Protein AF-A0A7R9ZXM4-F1 (afdb_monomer_lite)

Sequence (252 aa):
MAPGPWGPRRQARTHRVLKRLAARPSAEDGEGDPRTSEHLLPLRVGEEVTLRGALELRVVRGRAEVWGAVLRPSRAFLRVVAPPWVAVPRLRAQRQAPDEAAGPEEALSEEDADIREFLLLHSWPTVICLRSPREVPGTALREQLEVPLEQPRLKVHRAWPILVDKFSTMAGALRPEEPPVLLVMGNKGVGKSSCCRYLVNALLNGASEVCYLETDIGQPELGPPGLVSLHRVRRPVLQAAHAEQHSHECTV

Foldseek 3Di:
DPDDADDDVLLVLLVVQCVPKAWDPQPPPPPDDSQKIKIKRFDAAFRKWWAEAKKKKAWCAAWKDKLQAIGDHDPDIDIFGHYQVDQIIMIGGHDDDPVNPPDDPVSLVPDDPRVNVVVVVDDGRIMMMMIDPDRDPPVVVVPRGSDDSPGHHDDDDPCLVVVLVVQVVVQVVDDPVCGDDDDQDDDPPPCSLSSLLSSLNNNLNPDQWDKDWFDQLPQTQADHHNDTKIWTDRDRPRHGSPDDPPPIDIDD

Organism: NCBI:txid73915

Structure (mmCIF, N/CA/C/O backbone):
data_AF-A0A7R9ZXM4-F1
#
_entry.id   AF-A0A7R9ZXM4-F1
#
loop_
_atom_site.group_PDB
_atom_site.id
_atom_site.type_symbol
_atom_site.label_atom_id
_atom_site.label_alt_id
_atom_site.label_comp_id
_atom_site.label_asym_id
_atom_site.label_entity_id
_atom_site.label_seq_id
_atom_site.pdbx_PDB_ins_code
_atom_site.Cartn_x
_atom_site.Cartn_y
_atom_site.Cartn_z
_atom_site.occupancy
_atom_site.B_iso_or_equiv
_atom_site.auth_seq_id
_atom_site.auth_comp_id
_atom_site.auth_asym_id
_atom_site.auth_atom_id
_atom_site.pdbx_PDB_model_num
ATOM 1 N N . MET A 1 1 ? -8.711 20.823 -8.516 1.00 37.16 1 MET A N 1
ATOM 2 C CA . MET A 1 1 ? -7.664 21.526 -7.736 1.00 37.16 1 MET A CA 1
ATOM 3 C C . MET A 1 1 ? -6.855 20.478 -6.976 1.00 37.16 1 MET A C 1
ATOM 5 O O . MET A 1 1 ? -7.464 19.630 -6.333 1.00 37.16 1 MET A O 1
ATOM 9 N N . ALA A 1 2 ? -5.525 20.432 -7.121 1.00 48.31 2 ALA A N 1
ATOM 10 C CA . ALA A 1 2 ? -4.725 19.431 -6.408 1.00 48.31 2 ALA A CA 1
ATOM 11 C C . ALA A 1 2 ? -4.810 19.691 -4.894 1.00 48.31 2 ALA A C 1
ATOM 13 O O . ALA A 1 2 ? -4.769 20.855 -4.491 1.00 48.31 2 ALA A O 1
ATOM 14 N N . PRO A 1 3 ? -4.925 18.656 -4.047 1.00 57.12 3 PRO A N 1
ATOM 15 C CA . PRO A 1 3 ? -4.909 18.862 -2.609 1.00 57.12 3 PRO A CA 1
ATOM 16 C C . PRO A 1 3 ? -3.614 19.581 -2.199 1.00 57.12 3 PRO A C 1
ATOM 18 O O . PRO A 1 3 ? -2.514 19.185 -2.613 1.00 57.12 3 PRO A O 1
ATOM 21 N N . GLY A 1 4 ? -3.772 20.653 -1.413 1.00 63.78 4 GLY A N 1
ATOM 22 C CA . GLY A 1 4 ? -2.667 21.378 -0.784 1.00 63.78 4 GLY A CA 1
ATOM 23 C C . GLY A 1 4 ? -1.820 20.468 0.118 1.00 63.78 4 GLY A C 1
ATOM 24 O O . GLY A 1 4 ? -2.219 19.324 0.373 1.00 63.78 4 GLY A O 1
ATOM 25 N N . PRO A 1 5 ? -0.647 20.942 0.572 1.00 71.94 5 PRO A N 1
ATOM 26 C CA . PRO A 1 5 ? 0.249 20.159 1.420 1.00 71.94 5 PRO A CA 1
ATOM 27 C C . PRO A 1 5 ? -0.455 19.659 2.688 1.00 71.94 5 PRO A C 1
ATOM 29 O O . PRO A 1 5 ? -1.491 20.192 3.105 1.00 71.94 5 PRO A O 1
ATOM 32 N N . TRP A 1 6 ? 0.096 18.602 3.289 1.00 80.69 6 TRP A N 1
ATOM 33 C CA . TRP A 1 6 ? -0.348 18.190 4.615 1.00 80.69 6 TRP A CA 1
ATOM 34 C C . TRP A 1 6 ? -0.139 19.337 5.601 1.00 80.69 6 TRP A C 1
ATOM 36 O O . TRP A 1 6 ? 0.852 20.054 5.524 1.00 80.69 6 TRP A O 1
ATOM 46 N N . GLY A 1 7 ? -1.099 19.536 6.496 1.00 86.25 7 GLY A N 1
ATOM 47 C CA . GLY A 1 7 ? -1.080 20.659 7.419 1.00 86.25 7 GLY A CA 1
ATOM 48 C C . GLY A 1 7 ? -2.129 20.512 8.516 1.00 86.25 7 GLY A C 1
ATOM 49 O O . GLY A 1 7 ? -2.875 19.522 8.522 1.00 86.25 7 GLY A O 1
ATOM 50 N N . PRO A 1 8 ? -2.251 21.514 9.403 1.00 88.88 8 PRO A N 1
ATOM 51 C CA . PRO A 1 8 ? -3.055 21.417 10.623 1.00 88.88 8 PRO A CA 1
ATOM 52 C C . PRO A 1 8 ? -4.509 21.005 10.374 1.00 88.88 8 PRO A C 1
ATOM 54 O O . PRO A 1 8 ? -5.068 20.188 11.098 1.00 88.88 8 PRO A O 1
ATOM 57 N N . ARG A 1 9 ? -5.124 21.488 9.284 1.00 89.06 9 ARG A N 1
ATOM 58 C CA . ARG A 1 9 ? -6.507 21.125 8.921 1.00 89.06 9 ARG A CA 1
ATOM 59 C C . ARG A 1 9 ? -6.672 19.633 8.603 1.00 89.06 9 ARG A C 1
ATOM 61 O O . ARG A 1 9 ? -7.674 19.036 8.992 1.00 89.06 9 ARG A O 1
ATOM 68 N N . ARG A 1 10 ? -5.715 19.026 7.890 1.00 86.75 10 ARG A N 1
ATOM 69 C CA . ARG A 1 10 ? -5.744 17.587 7.556 1.00 86.75 10 ARG A CA 1
ATOM 70 C C . ARG A 1 10 ? -5.420 16.725 8.770 1.00 86.75 10 ARG A C 1
ATOM 72 O O . ARG A 1 10 ? -6.076 15.705 8.972 1.00 86.75 10 ARG A O 1
ATOM 79 N N . GLN A 1 11 ? -4.487 17.171 9.607 1.00 88.38 11 GLN A N 1
ATOM 80 C CA . GLN A 1 11 ? -4.192 16.508 10.874 1.00 88.38 11 GLN A CA 1
ATOM 81 C C . GLN A 1 11 ? -5.410 16.527 11.805 1.00 88.38 11 GLN A C 1
ATOM 83 O O . GLN A 1 11 ? -5.835 15.476 12.263 1.00 88.38 11 GLN A O 1
ATOM 88 N N . ALA A 1 12 ? -6.083 17.671 11.958 1.00 90.06 12 ALA A N 1
ATOM 89 C CA . ALA A 1 12 ? -7.322 17.765 12.732 1.00 90.06 12 ALA A CA 1
ATOM 90 C C . ALA A 1 12 ? -8.442 16.862 12.182 1.00 90.06 12 ALA A C 1
ATOM 92 O O . ALA A 1 12 ? -9.269 16.357 12.942 1.00 90.06 12 ALA A O 1
ATOM 93 N N . ARG A 1 13 ? -8.493 16.640 10.860 1.00 90.38 13 ARG A N 1
ATOM 94 C CA . ARG A 1 13 ? -9.422 15.674 10.253 1.00 90.38 13 ARG A CA 1
ATOM 95 C C . A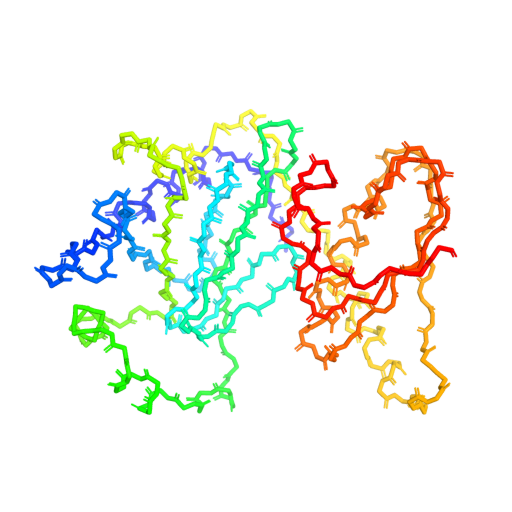RG A 1 13 ? -9.047 14.232 10.608 1.00 90.38 13 ARG A C 1
ATOM 97 O O . ARG A 1 13 ? -9.940 13.469 10.959 1.00 90.38 13 ARG A O 1
ATOM 104 N N . THR A 1 14 ? -7.758 13.897 10.572 1.00 89.88 14 THR A N 1
ATOM 105 C CA . THR A 1 14 ? -7.229 12.590 11.008 1.00 89.88 14 THR A CA 1
ATOM 106 C C . THR A 1 14 ? -7.576 12.339 12.471 1.00 89.88 14 THR A C 1
ATOM 108 O O . THR A 1 14 ? -8.177 11.321 12.786 1.00 89.88 14 THR A O 1
ATOM 111 N N . HIS A 1 15 ? -7.344 13.318 13.345 1.00 91.19 15 HIS A N 1
ATOM 112 C CA . HIS A 1 15 ? -7.700 13.239 14.759 1.00 91.19 15 HIS A CA 1
ATOM 113 C C . HIS A 1 15 ? -9.191 12.912 14.971 1.00 91.19 15 HIS A C 1
ATOM 115 O O . HIS A 1 15 ? -9.547 12.030 15.748 1.00 91.19 15 HIS A O 1
ATOM 121 N N . ARG A 1 16 ? -10.098 13.565 14.225 1.00 92.94 16 ARG A N 1
ATOM 122 C CA . ARG A 1 16 ? -11.544 13.258 14.276 1.00 92.94 16 ARG A CA 1
ATOM 123 C C . ARG A 1 16 ? -11.883 11.854 13.782 1.00 92.94 16 ARG A C 1
ATOM 125 O O . ARG A 1 16 ? -12.832 11.266 14.288 1.00 92.94 16 ARG A O 1
ATOM 132 N N . VAL A 1 17 ? -11.160 11.352 12.784 1.00 94.38 17 VAL A N 1
ATOM 133 C CA . VAL A 1 17 ? -11.307 9.976 12.295 1.00 94.38 17 VAL A CA 1
ATOM 134 C C . VAL A 1 17 ? -10.878 8.989 13.382 1.00 94.38 17 VAL A C 1
ATOM 136 O O . VAL A 1 17 ? -11.628 8.070 13.692 1.00 94.38 17 VAL A O 1
ATOM 139 N N . LEU A 1 18 ? -9.744 9.233 14.043 1.00 92.56 18 LEU A N 1
ATOM 140 C CA . LEU A 1 18 ? -9.205 8.352 15.084 1.00 92.56 18 LEU A CA 1
ATOM 141 C C . LEU A 1 18 ? -10.042 8.316 16.368 1.00 92.56 18 LEU A C 1
ATOM 143 O O . LEU A 1 18 ? -9.991 7.327 17.095 1.00 92.56 18 LEU A O 1
ATOM 147 N N . LYS A 1 19 ? -10.888 9.324 16.623 1.00 92.88 19 LYS A N 1
ATOM 148 C CA . LYS A 1 19 ? -11.907 9.250 17.689 1.00 92.88 19 LYS A CA 1
ATOM 149 C C . LYS A 1 19 ? -12.913 8.112 17.489 1.00 92.88 19 LYS A C 1
ATOM 151 O O . LYS A 1 19 ? -13.548 7.719 18.457 1.00 92.88 19 LYS A O 1
ATOM 156 N N . ARG A 1 20 ? -13.063 7.604 16.260 1.00 94.25 20 ARG A N 1
ATOM 157 C CA . ARG A 1 20 ? -13.967 6.493 15.917 1.00 94.25 20 ARG A CA 1
ATOM 158 C C . ARG A 1 20 ? -13.289 5.122 15.968 1.00 94.25 20 ARG A C 1
ATOM 160 O O . ARG A 1 20 ? -13.938 4.137 15.645 1.00 94.25 20 ARG A O 1
ATOM 167 N N . LEU A 1 21 ? -11.996 5.066 16.296 1.00 92.69 21 LEU A N 1
ATOM 168 C CA . LEU A 1 21 ? -11.264 3.811 16.430 1.00 92.69 21 LEU A CA 1
ATOM 169 C C . LEU A 1 21 ? -11.868 3.008 17.589 1.00 92.69 21 LEU A C 1
ATOM 171 O O . LEU A 1 21 ? -11.808 3.461 18.734 1.00 92.69 21 LEU A O 1
ATOM 175 N N . ALA A 1 22 ? -12.442 1.851 17.278 1.00 91.12 22 ALA A N 1
ATOM 176 C CA . ALA A 1 22 ? -13.061 0.951 18.242 1.00 91.12 22 ALA A CA 1
ATOM 177 C C . ALA A 1 22 ? -12.139 -0.246 18.483 1.00 91.12 22 ALA A C 1
ATOM 179 O O . ALA A 1 22 ? -11.693 -0.873 17.525 1.00 91.12 22 ALA A O 1
ATOM 180 N N . ALA A 1 23 ? -11.832 -0.549 19.743 1.00 88.69 23 ALA A N 1
ATOM 181 C CA . ALA A 1 23 ? -11.124 -1.777 20.086 1.00 88.69 23 ALA A CA 1
ATOM 182 C C . ALA A 1 23 ? -12.063 -2.972 19.888 1.00 88.69 23 ALA A C 1
ATOM 184 O O . ALA A 1 23 ? -13.244 -2.889 20.235 1.00 88.69 23 ALA A O 1
ATOM 185 N N . ARG A 1 24 ? -11.543 -4.062 19.326 1.00 87.81 24 ARG A N 1
ATOM 186 C CA . ARG A 1 24 ? -12.241 -5.345 19.316 1.00 87.81 24 ARG A CA 1
ATOM 187 C C . ARG A 1 24 ? -12.055 -6.013 20.681 1.00 87.81 24 ARG A C 1
ATOM 189 O O . ARG A 1 24 ? -10.963 -5.896 21.245 1.00 87.81 24 ARG A O 1
ATOM 196 N N . PRO A 1 25 ? -13.079 -6.682 21.232 1.00 76.69 25 PRO A N 1
ATOM 197 C CA . PRO A 1 25 ? -12.873 -7.544 22.387 1.00 76.69 25 PRO A CA 1
ATOM 198 C C . PRO A 1 25 ? -11.837 -8.613 22.014 1.00 76.69 25 PRO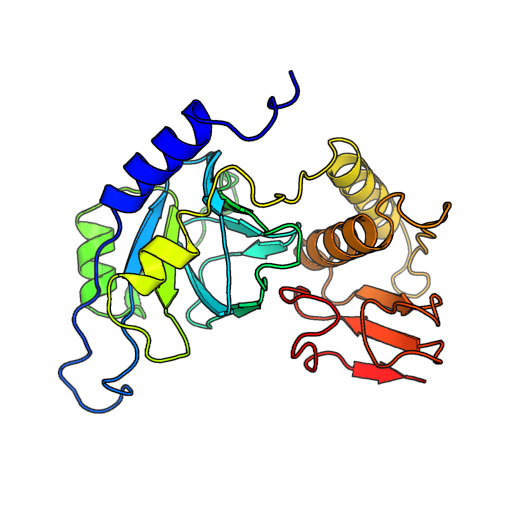 A C 1
ATOM 200 O O . PRO A 1 25 ? -11.930 -9.226 20.950 1.00 76.69 25 PRO A O 1
ATOM 203 N N . SER A 1 26 ? -10.812 -8.789 22.850 1.00 63.22 26 SER A N 1
ATOM 204 C CA . SER A 1 26 ? -9.875 -9.906 22.701 1.00 63.22 26 SER A CA 1
ATOM 205 C C . SER A 1 26 ? -10.686 -11.199 22.712 1.00 63.22 26 SER A C 1
ATOM 207 O O . SER A 1 26 ? -11.561 -11.328 23.565 1.00 63.22 26 SER A O 1
ATOM 209 N N . ALA A 1 27 ? -10.436 -12.120 21.776 1.00 54.25 27 ALA A N 1
ATOM 210 C CA . ALA A 1 27 ? -11.142 -13.399 21.740 1.00 54.25 27 ALA A CA 1
ATOM 211 C C . ALA A 1 27 ? -11.089 -14.054 23.134 1.00 54.25 27 ALA A C 1
ATOM 213 O O . ALA A 1 27 ? -10.002 -14.316 23.651 1.00 54.25 27 ALA A O 1
ATOM 214 N N . GLU A 1 28 ? -12.254 -14.241 23.763 1.00 47.53 28 GLU A N 1
ATOM 215 C CA . GLU A 1 28 ? -12.376 -14.875 25.085 1.00 47.53 28 GLU A CA 1
ATOM 216 C C . GLU A 1 28 ? -12.036 -16.376 25.027 1.00 47.53 28 GLU A C 1
ATOM 218 O O . GLU A 1 28 ? -11.703 -16.980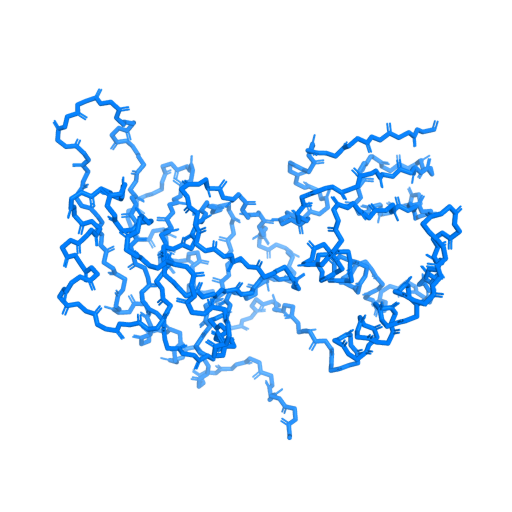 26.045 1.00 47.53 28 GLU A O 1
ATOM 223 N N . ASP A 1 29 ? -12.012 -16.950 23.823 1.00 43.66 29 ASP A N 1
ATOM 224 C CA . ASP A 1 29 ? -11.618 -18.325 23.555 1.00 43.66 29 ASP A CA 1
ATOM 225 C C . ASP A 1 29 ? -10.150 -18.349 23.107 1.00 43.66 29 ASP A C 1
ATOM 227 O O . ASP A 1 29 ? -9.794 -17.747 22.094 1.00 43.66 29 ASP A O 1
ATOM 231 N N . GLY A 1 30 ? -9.288 -19.000 23.896 1.00 45.84 30 GLY A N 1
ATOM 232 C CA . GLY A 1 30 ? -7.816 -18.960 23.843 1.00 45.84 30 GLY A CA 1
ATOM 233 C C . GLY A 1 30 ? -7.123 -19.506 22.584 1.00 45.84 30 GLY A C 1
ATOM 234 O O . GLY A 1 30 ? -6.152 -20.251 22.698 1.00 45.84 30 GLY A O 1
ATOM 235 N N . GLU A 1 31 ? -7.584 -19.119 21.398 1.00 44.47 31 GLU A N 1
ATOM 236 C CA . GLU A 1 31 ? -7.023 -19.468 20.089 1.00 44.47 31 GLU A CA 1
ATOM 237 C C . GLU A 1 31 ? -6.302 -18.279 19.412 1.00 44.47 31 GLU A C 1
ATOM 239 O O . GLU A 1 31 ? -5.574 -18.457 18.435 1.00 44.47 31 GLU A O 1
ATOM 244 N N . GLY A 1 32 ? -6.436 -17.063 19.960 1.00 49.41 32 GLY A N 1
ATOM 245 C CA . GLY A 1 32 ? -5.674 -15.873 19.560 1.00 49.41 32 GLY A CA 1
ATOM 246 C C . GLY A 1 32 ? -4.532 -15.551 20.527 1.00 49.41 32 GLY A C 1
ATOM 247 O O . GLY A 1 32 ? -4.657 -15.775 21.728 1.00 49.41 32 GLY A O 1
ATOM 248 N N . ASP A 1 33 ? -3.419 -14.992 20.032 1.00 51.38 33 ASP A N 1
ATOM 249 C CA . ASP A 1 33 ? -2.365 -14.473 20.914 1.00 51.38 33 ASP A CA 1
ATOM 250 C C . ASP A 1 33 ? -2.941 -13.294 21.725 1.00 51.38 33 ASP A C 1
ATOM 252 O O . ASP A 1 33 ? -3.238 -12.249 21.127 1.00 51.38 33 ASP A O 1
ATOM 256 N N . PRO A 1 34 ? -3.082 -13.408 23.064 1.00 48.88 34 PRO A N 1
ATOM 257 C CA . PRO A 1 34 ? -3.674 -12.373 23.924 1.00 48.88 34 PRO A CA 1
ATOM 258 C C . PRO A 1 34 ? -2.936 -11.021 23.866 1.00 48.88 34 PRO A C 1
ATOM 260 O O . PRO A 1 34 ? -3.385 -10.034 24.446 1.00 48.88 34 PRO A O 1
ATOM 263 N N . ARG A 1 35 ? -1.803 -10.970 23.157 1.00 53.88 35 ARG A N 1
ATOM 264 C CA . ARG A 1 35 ? -0.903 -9.826 22.988 1.00 53.88 35 ARG A CA 1
ATOM 265 C C . ARG A 1 35 ? -1.197 -8.958 21.760 1.00 53.88 35 ARG A C 1
ATOM 267 O O . ARG A 1 35 ? -0.596 -7.893 21.615 1.00 53.88 35 ARG A O 1
ATOM 274 N N . THR A 1 36 ? -2.118 -9.360 20.880 1.00 64.62 36 THR A N 1
ATOM 275 C CA . THR A 1 36 ? -2.450 -8.602 19.658 1.00 64.62 36 THR A CA 1
ATOM 276 C C . THR A 1 36 ? -3.811 -7.915 19.765 1.00 64.62 36 THR A C 1
ATOM 278 O O . THR A 1 36 ? -4.857 -8.525 19.586 1.00 64.62 36 THR A O 1
ATOM 281 N N . SER A 1 37 ? -3.807 -6.611 20.066 1.00 78.19 37 SER A N 1
ATOM 282 C CA . SER A 1 37 ? -5.042 -5.817 20.120 1.00 78.19 37 SER A CA 1
ATOM 283 C C . SER A 1 37 ? -5.487 -5.393 18.719 1.00 78.19 37 SER A C 1
ATOM 285 O O . SER A 1 37 ? -4.810 -4.633 18.016 1.00 78.19 37 SER A O 1
ATOM 287 N N . GLU A 1 38 ? -6.654 -5.879 18.310 1.00 88.62 38 GLU A N 1
ATOM 288 C CA . GLU A 1 38 ? -7.265 -5.525 17.035 1.00 88.62 38 GLU A CA 1
ATOM 289 C C . GLU A 1 38 ? -8.249 -4.361 17.192 1.00 88.62 38 GLU A C 1
ATOM 291 O O . GLU A 1 38 ? -8.911 -4.201 18.216 1.00 88.62 38 GLU A O 1
ATOM 296 N N . HIS A 1 39 ? -8.336 -3.516 16.169 1.00 92.19 39 HIS A N 1
ATOM 297 C CA . HIS A 1 39 ? -9.162 -2.317 16.190 1.00 92.19 39 HIS A CA 1
ATOM 298 C C . HIS A 1 39 ? -9.892 -2.121 14.866 1.00 92.19 39 HIS A C 1
ATOM 300 O O . HIS A 1 39 ? -9.297 -2.228 13.794 1.00 92.19 39 HIS A O 1
ATOM 306 N N . LEU A 1 40 ? -11.164 -1.739 14.936 1.00 94.81 40 LEU A N 1
ATOM 307 C CA . LEU A 1 40 ? -11.963 -1.335 13.787 1.00 94.81 40 LEU A CA 1
ATOM 308 C C . LEU A 1 40 ? -11.878 0.180 13.597 1.00 94.81 40 LEU A C 1
ATOM 310 O O . LEU A 1 40 ? -12.187 0.973 14.490 1.00 94.81 40 LEU A O 1
ATOM 314 N N . LEU A 1 41 ? -11.476 0.590 12.398 1.00 96.25 41 LEU A N 1
ATOM 315 C CA . LEU A 1 41 ? -11.417 1.979 11.970 1.00 96.25 41 LEU A CA 1
ATOM 316 C C . LEU A 1 41 ? -12.455 2.233 10.865 1.00 96.25 41 LEU A C 1
ATOM 318 O O . LEU A 1 41 ? -12.207 1.917 9.695 1.00 96.25 41 LEU A O 1
ATOM 322 N N . PRO A 1 42 ? -13.615 2.821 11.203 1.00 96.69 42 PRO A N 1
ATOM 323 C CA . PRO A 1 42 ? -14.607 3.216 10.216 1.00 96.69 42 PRO A CA 1
ATOM 324 C C . PRO A 1 42 ? -14.217 4.520 9.506 1.00 96.69 42 PRO A C 1
ATOM 326 O O . PRO A 1 42 ? -13.893 5.534 10.135 1.00 96.69 42 PRO A O 1
ATOM 329 N N . LEU A 1 43 ? -14.319 4.520 8.179 1.00 96.44 43 LEU A N 1
ATOM 330 C CA . LEU A 1 43 ? -13.964 5.640 7.310 1.00 96.44 43 LEU A CA 1
ATOM 331 C C . LEU A 1 43 ? -15.112 5.987 6.359 1.00 96.44 43 LEU A C 1
ATOM 333 O O . LEU A 1 43 ? -15.770 5.116 5.790 1.00 96.44 43 LEU A O 1
ATOM 337 N N . ARG A 1 44 ? -15.321 7.285 6.127 1.00 95.56 44 ARG A N 1
ATOM 338 C CA . ARG A 1 44 ? -16.129 7.777 5.001 1.00 95.56 44 ARG A CA 1
ATOM 339 C C . ARG A 1 44 ? -15.300 7.786 3.726 1.00 95.56 44 ARG A C 1
ATOM 341 O O . ARG A 1 44 ? -14.084 7.950 3.770 1.00 95.56 44 ARG A O 1
ATOM 348 N N . VAL A 1 45 ? -15.966 7.726 2.575 1.00 93.69 45 VAL A N 1
ATOM 349 C CA . VAL A 1 45 ? -15.302 7.854 1.270 1.00 93.69 45 VAL A CA 1
ATOM 350 C C . VAL A 1 45 ? -14.451 9.129 1.226 1.00 93.69 45 VAL A C 1
ATOM 352 O O . VAL A 1 45 ? -14.919 10.237 1.500 1.00 93.69 45 VAL A O 1
ATOM 355 N N . GLY A 1 46 ? -13.174 8.965 0.890 1.00 92.06 46 GLY A N 1
ATOM 356 C CA . GLY A 1 46 ? -12.195 10.041 0.820 1.00 92.06 46 GLY A CA 1
ATOM 357 C C . GLY A 1 46 ? -11.612 10.495 2.161 1.00 92.06 46 GLY A C 1
ATOM 358 O O . GLY A 1 46 ? -10.752 11.378 2.134 1.00 92.06 46 GLY A O 1
ATOM 359 N N . GLU A 1 47 ? -12.038 9.939 3.302 1.00 94.38 47 GLU A N 1
ATOM 360 C CA . GLU A 1 47 ? -11.274 10.032 4.552 1.00 94.38 47 GLU A CA 1
ATOM 361 C C . GLU A 1 47 ? -10.003 9.178 4.450 1.00 94.38 47 GLU A C 1
ATOM 363 O O . GLU A 1 47 ? -9.949 8.171 3.741 1.00 94.38 47 GLU A O 1
ATOM 368 N N . GLU A 1 48 ? -8.952 9.638 5.121 1.00 93.06 48 GLU A N 1
ATOM 369 C CA . GLU A 1 48 ? -7.626 9.037 5.069 1.00 93.06 48 GLU A CA 1
ATOM 370 C C . GLU A 1 48 ? -6.962 9.103 6.442 1.00 93.06 48 GLU A C 1
ATOM 372 O O . GLU A 1 48 ? -7.204 10.039 7.210 1.00 93.06 48 GLU A O 1
ATOM 377 N N . VAL A 1 49 ? -6.109 8.121 6.716 1.00 92.94 49 VAL A N 1
ATOM 378 C CA . VAL A 1 49 ? -5.172 8.107 7.843 1.00 92.94 49 VAL A CA 1
ATOM 379 C C . VAL A 1 49 ? -3.761 7.866 7.320 1.00 92.94 49 VAL A C 1
ATOM 381 O O . VAL A 1 49 ? -3.572 7.354 6.217 1.00 92.94 49 VAL A O 1
ATOM 384 N N . THR A 1 50 ? -2.759 8.283 8.083 1.00 92.12 50 THR A N 1
ATOM 385 C CA . THR A 1 50 ? -1.355 8.001 7.759 1.00 92.12 50 THR A CA 1
ATOM 386 C C . THR A 1 50 ? -0.974 6.668 8.400 1.00 92.12 50 THR A C 1
ATOM 388 O O . THR A 1 50 ? -1.518 6.348 9.448 1.00 92.12 50 THR A O 1
ATOM 391 N N . LEU A 1 51 ? -0.069 5.894 7.800 1.00 92.00 51 LEU A N 1
ATOM 392 C CA . LEU A 1 51 ? 0.456 4.668 8.413 1.00 92.00 51 LEU A CA 1
ATOM 393 C C . LEU A 1 51 ? 1.950 4.840 8.703 1.00 92.00 51 LEU A C 1
ATOM 395 O O . LEU A 1 51 ? 2.728 5.081 7.780 1.00 92.00 51 LEU A O 1
ATOM 399 N N . ARG A 1 52 ? 2.354 4.718 9.968 1.00 91.62 52 ARG A N 1
ATOM 400 C CA . ARG A 1 52 ? 3.754 4.746 10.415 1.00 91.62 52 ARG A CA 1
ATOM 401 C C . ARG A 1 52 ? 4.069 3.492 11.224 1.00 91.62 52 ARG A C 1
ATOM 403 O O . ARG A 1 52 ? 3.241 3.013 11.983 1.00 91.62 52 ARG A O 1
ATOM 410 N N . GLY A 1 53 ? 5.301 3.010 11.115 1.00 89.19 53 GLY A N 1
ATOM 411 C CA . GLY A 1 53 ? 5.764 1.804 11.795 1.00 89.19 53 GLY A CA 1
ATOM 412 C C . GLY A 1 53 ? 5.365 0.534 11.051 1.00 89.19 53 GLY A C 1
ATOM 413 O O . GLY A 1 53 ? 5.173 0.558 9.836 1.00 89.19 53 GLY A O 1
ATOM 414 N N . ALA A 1 54 ? 5.295 -0.575 11.783 1.00 89.12 54 ALA A N 1
ATOM 415 C CA . ALA A 1 54 ? 4.802 -1.848 11.275 1.00 89.12 54 ALA A CA 1
ATOM 416 C C . ALA A 1 54 ? 3.358 -2.031 11.744 1.00 89.12 54 ALA A C 1
ATOM 418 O O . ALA A 1 54 ? 3.099 -2.008 12.944 1.00 89.12 54 ALA A O 1
ATOM 419 N N . LEU A 1 55 ? 2.444 -2.203 10.797 1.00 90.19 55 LEU A N 1
ATOM 420 C CA . LEU A 1 55 ? 1.017 -2.386 11.026 1.00 90.19 55 LEU A CA 1
ATOM 421 C C . LEU A 1 55 ? 0.526 -3.552 10.190 1.00 90.19 55 LEU A C 1
ATOM 423 O O . LEU A 1 55 ? 0.989 -3.757 9.073 1.00 90.19 55 LEU A O 1
ATOM 427 N N . GLU A 1 56 ? -0.449 -4.279 10.699 1.00 92.12 56 GLU A N 1
ATOM 428 C CA . GLU A 1 56 ? -1.203 -5.240 9.913 1.00 92.12 56 GLU A CA 1
ATOM 429 C C . GLU A 1 56 ? -2.620 -4.724 9.742 1.00 92.12 56 GLU A C 1
ATOM 431 O O . GLU A 1 56 ? -3.226 -4.192 10.674 1.00 92.12 56 GLU A O 1
ATOM 436 N N . LEU A 1 57 ? -3.139 -4.840 8.525 1.00 94.62 57 LEU A N 1
ATOM 437 C CA . LEU A 1 57 ? -4.469 -4.363 8.201 1.00 94.62 57 LEU A CA 1
ATOM 438 C C . LEU A 1 57 ? -5.203 -5.309 7.265 1.00 94.62 57 LEU A C 1
ATOM 440 O O . LEU A 1 57 ? -4.598 -5.969 6.423 1.00 94.62 57 LEU A O 1
ATOM 444 N N . ARG A 1 58 ? -6.526 -5.314 7.373 1.00 94.69 58 ARG A N 1
ATOM 445 C CA . ARG A 1 58 ? -7.429 -5.913 6.390 1.00 94.69 58 ARG A CA 1
ATOM 446 C C . ARG A 1 58 ? -8.653 -5.028 6.217 1.00 94.69 58 ARG A C 1
ATOM 448 O O . ARG A 1 58 ? -9.062 -4.321 7.140 1.00 94.69 58 ARG A O 1
ATOM 455 N N . VAL A 1 59 ? -9.237 -5.044 5.028 1.00 94.94 59 VAL A N 1
ATOM 456 C CA . VAL A 1 59 ? -10.520 -4.379 4.798 1.00 94.94 59 VAL A CA 1
ATOM 457 C C . VAL A 1 59 ? -11.613 -5.355 5.205 1.00 94.94 59 VAL A C 1
ATOM 459 O O . VAL A 1 59 ? -11.594 -6.508 4.794 1.00 94.94 59 VAL A O 1
ATOM 462 N N . VAL A 1 60 ? -12.544 -4.889 6.029 1.00 93.56 60 VAL A N 1
ATOM 463 C CA . VAL A 1 60 ? -13.713 -5.661 6.468 1.00 93.56 60 VAL A CA 1
ATOM 464 C C . VAL A 1 60 ? -14.912 -5.324 5.582 1.00 93.56 60 VAL A C 1
ATOM 466 O O . VAL A 1 60 ? -15.648 -6.193 5.136 1.00 93.56 60 VAL A O 1
ATOM 469 N N . ARG A 1 61 ? -15.092 -4.034 5.277 1.00 92.19 61 ARG A N 1
ATOM 470 C CA . ARG A 1 61 ? -16.161 -3.531 4.409 1.00 92.19 61 ARG A CA 1
ATOM 471 C C . ARG A 1 61 ? -15.622 -2.447 3.487 1.00 92.19 61 ARG A C 1
ATOM 473 O O . ARG A 1 61 ? -14.788 -1.641 3.904 1.00 92.19 61 ARG A O 1
ATOM 480 N N . GLY A 1 62 ? -16.152 -2.385 2.269 1.00 92.56 62 GLY A N 1
ATOM 481 C CA . GLY A 1 62 ? -15.840 -1.336 1.305 1.00 92.56 62 GLY A CA 1
ATOM 482 C C . GLY A 1 62 ? -14.455 -1.508 0.700 1.00 92.56 62 GLY A C 1
ATOM 483 O O . GLY A 1 62 ? -14.033 -2.622 0.401 1.00 92.56 62 GLY A O 1
ATOM 484 N N . ARG A 1 63 ? -13.756 -0.393 0.467 1.00 93.25 63 ARG A N 1
ATOM 485 C CA . ARG A 1 63 ? -12.440 -0.383 -0.188 1.00 93.25 63 ARG A CA 1
ATOM 486 C C . ARG A 1 63 ? -11.513 0.664 0.397 1.00 93.25 63 ARG A C 1
ATOM 488 O O . ARG A 1 63 ? -11.954 1.754 0.783 1.00 93.25 63 ARG A O 1
ATOM 495 N N . ALA A 1 64 ? -10.222 0.358 0.390 1.00 95.69 64 ALA A N 1
ATOM 496 C CA . ALA A 1 64 ? -9.172 1.280 0.802 1.00 95.69 64 ALA A CA 1
ATOM 497 C C . ALA A 1 64 ? -7.983 1.236 -0.163 1.00 95.69 64 ALA A C 1
ATOM 499 O O . ALA A 1 64 ? -7.709 0.204 -0.758 1.00 95.69 64 ALA A O 1
ATOM 500 N N . GLU A 1 65 ? -7.272 2.350 -0.314 1.00 95.56 65 GLU A N 1
ATOM 501 C CA . GLU A 1 65 ? -6.053 2.445 -1.119 1.00 95.56 65 GLU A CA 1
ATOM 502 C C . GLU A 1 65 ? -4.851 2.813 -0.268 1.00 95.56 65 GLU A C 1
ATOM 504 O O . GLU A 1 65 ? -4.919 3.745 0.538 1.00 95.56 65 GLU A O 1
ATOM 509 N N . VAL A 1 66 ? -3.749 2.103 -0.499 1.00 95.06 66 VAL A N 1
ATOM 510 C CA . VAL A 1 66 ? -2.433 2.389 0.067 1.00 95.06 66 VAL A CA 1
ATOM 511 C C . VAL A 1 66 ? -1.369 2.173 -1.007 1.00 95.06 66 VAL A C 1
ATOM 513 O O . VAL A 1 66 ? -1.306 1.119 -1.630 1.00 95.06 66 VAL A O 1
ATOM 516 N N . TRP A 1 67 ? -0.533 3.184 -1.254 1.00 92.81 67 TRP A N 1
ATOM 517 C CA . TRP A 1 67 ? 0.530 3.131 -2.270 1.00 92.81 67 TRP A CA 1
ATOM 518 C C . TRP A 1 67 ? 0.075 2.646 -3.661 1.00 92.81 67 TRP A C 1
ATOM 520 O O . TRP A 1 67 ? 0.843 1.995 -4.355 1.00 92.81 67 TRP A O 1
ATOM 530 N N . GLY A 1 68 ? -1.147 2.967 -4.086 1.00 94.44 68 GLY A N 1
ATOM 531 C CA . GLY A 1 68 ? -1.715 2.529 -5.367 1.00 94.44 68 GLY A CA 1
ATOM 532 C C . GLY A 1 68 ? -2.431 1.178 -5.326 1.00 94.44 68 GLY A C 1
ATOM 533 O O . GLY A 1 68 ? -3.248 0.918 -6.204 1.00 94.44 68 GLY A O 1
ATOM 534 N N . ALA A 1 69 ? -2.211 0.358 -4.298 1.00 95.56 69 ALA A N 1
ATOM 535 C CA . ALA A 1 69 ? -2.906 -0.913 -4.128 1.00 95.56 69 ALA A CA 1
ATOM 536 C C . ALA A 1 69 ? -4.322 -0.678 -3.598 1.00 95.56 69 ALA A C 1
ATOM 538 O O . ALA A 1 69 ? -4.496 0.003 -2.584 1.00 95.56 69 ALA A O 1
ATOM 539 N N . VAL A 1 70 ? -5.322 -1.257 -4.257 1.00 95.56 70 VAL A N 1
ATOM 540 C CA . VAL A 1 70 ? -6.725 -1.248 -3.838 1.00 95.56 70 VAL A CA 1
ATOM 541 C C . VAL A 1 70 ? -7.005 -2.517 -3.048 1.00 95.56 70 VAL A C 1
ATOM 543 O O . VAL A 1 70 ? -7.015 -3.629 -3.570 1.00 95.56 70 VAL A O 1
ATOM 546 N N . LEU A 1 71 ? -7.264 -2.326 -1.764 1.00 94.69 71 LEU A N 1
ATOM 547 C CA . LEU A 1 71 ? -7.590 -3.376 -0.820 1.00 94.69 71 LEU A CA 1
ATOM 548 C C . LEU A 1 71 ? -9.104 -3.591 -0.798 1.00 94.69 71 LEU A C 1
ATOM 550 O O . LEU A 1 71 ? -9.879 -2.639 -0.635 1.00 94.69 71 LEU A O 1
ATOM 554 N N . ARG A 1 72 ? -9.504 -4.851 -0.964 1.00 92.69 72 ARG A N 1
ATOM 555 C CA . ARG A 1 72 ? -10.892 -5.330 -0.942 1.00 92.69 72 ARG A CA 1
ATOM 556 C C . ARG A 1 72 ? -11.158 -6.126 0.339 1.00 92.69 72 ARG A C 1
ATOM 558 O O . ARG A 1 72 ? -10.184 -6.505 0.997 1.00 92.69 72 ARG A O 1
ATOM 565 N N . PRO A 1 73 ? -12.435 -6.365 0.698 1.00 92.12 73 PRO A N 1
ATOM 566 C CA . PRO A 1 73 ? -12.777 -7.159 1.867 1.00 92.12 73 PRO A CA 1
ATOM 567 C C . PRO A 1 73 ? -12.052 -8.506 1.866 1.00 92.12 73 PRO A C 1
ATOM 569 O O . PRO A 1 73 ? -12.007 -9.184 0.840 1.00 92.12 73 PRO A O 1
ATOM 572 N N . SER A 1 74 ? -11.421 -8.846 2.987 1.00 90.69 74 SER A N 1
ATOM 573 C CA . SER A 1 74 ? -10.662 -10.085 3.154 1.00 90.69 74 SER A CA 1
ATOM 574 C C . SER A 1 74 ? -10.467 -10.403 4.635 1.00 90.69 74 SER A C 1
ATOM 576 O O . SER A 1 74 ? -10.367 -9.499 5.471 1.00 90.69 74 SER A O 1
ATOM 578 N N . ARG A 1 75 ? -10.343 -11.696 4.952 1.00 88.75 75 ARG A N 1
ATOM 579 C CA . ARG A 1 75 ? -9.916 -12.174 6.276 1.00 88.75 75 ARG A CA 1
ATOM 580 C C . ARG A 1 75 ? -8.398 -12.148 6.450 1.00 88.75 75 ARG A C 1
ATOM 582 O O . ARG A 1 75 ? -7.912 -12.085 7.575 1.00 88.75 75 ARG A O 1
ATOM 589 N N . ALA A 1 76 ? -7.641 -12.157 5.353 1.00 90.06 76 ALA A N 1
ATOM 590 C CA . ALA A 1 76 ? -6.185 -12.149 5.399 1.00 90.06 76 ALA A CA 1
ATOM 591 C C . ALA A 1 76 ? -5.645 -10.751 5.732 1.00 90.06 76 ALA A C 1
ATOM 593 O O . ALA A 1 76 ? -5.985 -9.763 5.076 1.00 90.06 76 ALA A O 1
ATOM 594 N N . PHE A 1 77 ? -4.755 -10.683 6.722 1.00 91.38 77 PHE A N 1
ATOM 595 C CA . PHE A 1 77 ? -4.033 -9.461 7.053 1.00 91.38 77 PHE A CA 1
ATOM 596 C C . PHE A 1 77 ? -2.888 -9.205 6.072 1.00 91.38 77 PHE A C 1
ATOM 598 O O . PHE A 1 77 ? -2.127 -10.098 5.702 1.00 91.38 77 PHE A O 1
ATOM 605 N N . LEU A 1 78 ? -2.749 -7.942 5.687 1.00 92.00 78 LEU A N 1
ATOM 606 C CA . LEU A 1 78 ? -1.622 -7.419 4.936 1.00 92.00 78 LEU A CA 1
ATOM 607 C C . LEU A 1 78 ? -0.745 -6.597 5.868 1.00 92.00 78 LEU A C 1
ATOM 609 O O . LEU A 1 78 ? -1.220 -5.686 6.549 1.00 92.00 78 LEU A O 1
ATOM 613 N N . ARG A 1 79 ? 0.552 -6.892 5.861 1.00 91.88 79 ARG A N 1
ATOM 614 C CA . ARG A 1 79 ? 1.534 -6.151 6.645 1.00 91.88 79 ARG A CA 1
ATOM 615 C C . ARG A 1 79 ? 2.034 -4.938 5.870 1.00 91.88 79 ARG A C 1
ATOM 617 O O . ARG A 1 79 ? 2.528 -5.063 4.750 1.00 91.88 79 ARG A O 1
ATOM 624 N N . VAL A 1 80 ? 1.924 -3.773 6.497 1.00 92.19 80 VAL A N 1
ATOM 625 C CA . VAL A 1 80 ? 2.451 -2.497 6.024 1.00 92.19 80 VAL A CA 1
ATOM 626 C C . VAL A 1 80 ? 3.617 -2.072 6.906 1.00 92.19 80 VAL A C 1
ATOM 628 O O . VAL A 1 80 ? 3.469 -1.980 8.123 1.00 92.19 80 VAL A O 1
ATOM 631 N N . VAL A 1 81 ? 4.771 -1.775 6.305 1.00 91.50 81 VAL A N 1
ATOM 632 C CA . VAL A 1 81 ? 5.957 -1.307 7.044 1.00 91.50 81 VAL A CA 1
ATOM 633 C C . VAL A 1 81 ? 6.431 0.035 6.495 1.00 91.50 81 VAL A C 1
ATOM 635 O O . VAL A 1 81 ? 6.975 0.123 5.395 1.00 91.50 81 VAL A O 1
ATOM 638 N N . ALA A 1 82 ? 6.243 1.091 7.285 1.00 91.69 82 ALA A N 1
ATOM 639 C CA . ALA A 1 82 ? 6.608 2.467 6.961 1.00 91.69 82 ALA A CA 1
ATOM 640 C C . ALA A 1 82 ? 7.421 3.107 8.105 1.00 91.69 82 ALA A C 1
ATOM 642 O O . ALA A 1 82 ? 6.862 3.805 8.957 1.00 91.69 82 ALA A O 1
ATOM 643 N N . PRO A 1 83 ? 8.743 2.868 8.162 1.00 89.31 83 PRO A N 1
ATOM 644 C CA . PRO A 1 83 ? 9.601 3.405 9.216 1.00 89.31 83 PRO A CA 1
ATOM 645 C C . PRO A 1 83 ? 9.626 4.947 9.262 1.00 89.31 83 PRO A C 1
ATOM 647 O O . PRO A 1 83 ? 9.316 5.605 8.271 1.00 89.31 83 PRO A O 1
ATOM 650 N N . PRO A 1 84 ? 10.041 5.572 10.378 1.00 86.44 84 PRO A N 1
ATOM 651 C CA . PRO A 1 84 ? 9.988 7.030 10.536 1.00 86.44 84 PRO A CA 1
ATOM 652 C C . PRO A 1 84 ? 10.924 7.815 9.604 1.00 86.44 84 PRO A C 1
ATOM 654 O O . PRO A 1 84 ? 10.786 9.025 9.498 1.00 86.44 84 PRO A O 1
ATOM 657 N N . TRP A 1 85 ? 11.867 7.179 8.911 1.00 87.12 85 TRP A N 1
ATOM 658 C CA . TRP A 1 85 ? 12.740 7.861 7.944 1.00 87.12 85 TRP A CA 1
ATOM 659 C C . TRP A 1 85 ? 12.179 7.888 6.516 1.00 87.12 85 TRP A C 1
ATOM 661 O O . TRP A 1 85 ? 12.780 8.511 5.644 1.00 87.12 85 TRP A O 1
ATOM 671 N N . VAL A 1 86 ? 11.045 7.227 6.248 1.00 89.06 86 VAL A N 1
ATOM 672 C CA . VAL A 1 86 ? 10.436 7.224 4.909 1.00 89.06 86 VAL A CA 1
ATOM 673 C C . VAL A 1 86 ? 9.294 8.230 4.799 1.00 89.06 86 VAL A C 1
ATOM 675 O O . VAL A 1 86 ? 8.694 8.657 5.789 1.00 89.06 86 VAL A O 1
ATOM 678 N N . ALA A 1 87 ? 8.953 8.584 3.559 1.00 90.06 87 ALA A N 1
ATOM 679 C CA . ALA A 1 87 ? 7.710 9.284 3.276 1.00 90.06 87 ALA A CA 1
ATOM 680 C C . ALA A 1 87 ? 6.531 8.336 3.550 1.00 90.06 87 ALA A C 1
ATOM 682 O O . ALA A 1 87 ? 6.257 7.428 2.761 1.00 90.06 87 ALA A O 1
ATOM 683 N N . VAL A 1 88 ? 5.854 8.529 4.682 1.00 91.56 88 VAL A N 1
ATOM 684 C CA . VAL A 1 88 ? 4.828 7.594 5.160 1.00 91.56 88 VAL A CA 1
ATOM 685 C C . VAL A 1 88 ? 3.631 7.540 4.196 1.00 91.56 88 VAL A C 1
ATOM 687 O O . VAL A 1 88 ? 3.228 8.581 3.650 1.00 91.56 88 VAL A O 1
ATOM 690 N N . PRO A 1 89 ? 3.064 6.345 3.942 1.00 93.06 89 PRO A N 1
ATOM 691 C CA . PRO A 1 89 ? 1.867 6.200 3.133 1.00 93.06 89 PRO A CA 1
ATOM 692 C C . PRO A 1 89 ? 0.638 6.765 3.834 1.00 93.06 89 PRO A C 1
ATOM 694 O O . PRO A 1 89 ? 0.557 6.863 5.060 1.00 93.06 89 PRO A O 1
ATOM 697 N N . ARG A 1 90 ? -0.373 7.045 3.016 1.00 92.12 90 ARG A N 1
ATOM 698 C CA . ARG A 1 90 ? -1.749 7.210 3.474 1.00 92.12 90 ARG A CA 1
ATOM 699 C C . ARG A 1 90 ? -2.544 5.954 3.138 1.00 92.12 90 ARG A C 1
ATOM 701 O O . ARG A 1 90 ? -2.355 5.384 2.065 1.00 92.12 90 ARG A O 1
ATOM 708 N N . LEU A 1 91 ? -3.455 5.599 4.028 1.00 95.06 91 LEU A N 1
ATOM 709 C CA . LEU A 1 91 ? -4.537 4.662 3.790 1.00 95.06 91 LEU A CA 1
ATOM 710 C C . LEU A 1 91 ? -5.809 5.474 3.589 1.00 95.06 91 LEU A C 1
ATOM 712 O O . LEU A 1 91 ? -6.225 6.207 4.489 1.00 95.06 91 LEU A O 1
ATOM 716 N N . ARG A 1 92 ? -6.404 5.396 2.402 1.00 95.25 92 ARG A N 1
ATOM 717 C CA . ARG A 1 92 ? -7.546 6.233 2.025 1.00 95.25 92 ARG A CA 1
ATOM 718 C C . ARG A 1 92 ? -8.742 5.382 1.640 1.00 95.25 92 ARG A C 1
ATOM 720 O O . ARG A 1 92 ? -8.636 4.554 0.744 1.00 95.25 92 ARG A O 1
ATOM 727 N N . ALA A 1 93 ? -9.894 5.642 2.247 1.00 96.00 93 ALA A N 1
ATOM 728 C CA . ALA A 1 93 ? -11.141 5.005 1.844 1.00 96.00 93 ALA A CA 1
ATOM 729 C C . ALA A 1 93 ? -11.540 5.461 0.434 1.00 96.00 93 ALA A C 1
ATOM 731 O O . ALA A 1 93 ? -11.629 6.666 0.156 1.00 96.00 93 ALA A O 1
ATOM 732 N N . GLN A 1 94 ? -11.778 4.501 -0.456 1.00 92.44 94 GLN A N 1
ATOM 733 C CA . GLN A 1 94 ? -12.176 4.757 -1.837 1.00 92.44 94 GLN A CA 1
ATOM 734 C C . GLN A 1 94 ? -13.675 4.545 -2.039 1.00 92.44 94 GLN A C 1
ATOM 736 O O . GLN A 1 94 ? -14.348 3.902 -1.238 1.00 92.44 94 GLN A O 1
ATOM 741 N N . ARG A 1 95 ? -14.206 5.126 -3.118 1.00 88.88 95 ARG A N 1
ATOM 742 C CA . ARG A 1 95 ? -15.582 4.871 -3.538 1.00 88.88 95 ARG A CA 1
ATOM 743 C C . ARG A 1 95 ? -15.638 3.489 -4.185 1.00 88.88 95 ARG A C 1
ATOM 745 O O . ARG A 1 95 ? -14.809 3.195 -5.038 1.00 88.88 95 ARG A O 1
ATOM 752 N N . GLN A 1 96 ? -16.607 2.677 -3.792 1.00 78.38 96 GLN A N 1
ATOM 753 C CA . GLN A 1 96 ? -16.928 1.430 -4.481 1.00 78.38 96 GLN A CA 1
ATOM 754 C C . GLN A 1 96 ? -17.727 1.749 -5.751 1.00 78.38 96 GLN A C 1
ATOM 756 O O . GLN A 1 96 ? -18.597 2.627 -5.713 1.00 78.38 96 GLN A O 1
ATOM 761 N N . ALA A 1 97 ? -17.406 1.097 -6.871 1.00 70.50 97 ALA A N 1
ATOM 762 C CA . ALA A 1 97 ? -18.238 1.199 -8.063 1.00 70.50 97 ALA A CA 1
ATOM 763 C C . ALA A 1 97 ? -19.587 0.497 -7.803 1.00 70.50 97 ALA A C 1
ATOM 765 O O . ALA A 1 97 ? -19.603 -0.498 -7.075 1.00 70.50 97 ALA A O 1
ATOM 766 N N . PRO A 1 98 ? -20.705 0.988 -8.368 1.00 61.78 98 PRO A N 1
ATOM 767 C CA . PRO A 1 98 ? -22.025 0.385 -8.166 1.00 61.78 98 PRO A CA 1
ATOM 768 C C . PRO A 1 98 ? -22.066 -1.107 -8.526 1.00 61.78 98 PRO A C 1
ATOM 770 O O . PRO A 1 98 ? -22.656 -1.893 -7.793 1.00 61.78 98 PRO A O 1
ATOM 773 N N . ASP A 1 99 ? -21.364 -1.497 -9.592 1.00 56.81 99 ASP A N 1
ATOM 774 C CA . ASP A 1 99 ? -21.370 -2.865 -10.134 1.00 56.81 99 ASP A CA 1
ATOM 775 C C . ASP A 1 99 ? -20.540 -3.856 -9.306 1.00 56.81 99 ASP A C 1
ATOM 777 O O . ASP A 1 99 ? -20.663 -5.067 -9.450 1.00 56.81 99 ASP A O 1
ATOM 781 N N . GLU A 1 100 ? -19.706 -3.356 -8.395 1.00 59.38 100 GLU A N 1
ATOM 782 C CA . GLU A 1 100 ? -18.880 -4.179 -7.512 1.00 59.38 100 GLU A CA 1
ATOM 783 C C . GLU A 1 100 ? -19.525 -4.362 -6.130 1.00 59.38 100 GLU A C 1
ATOM 785 O O . GLU A 1 100 ? -18.842 -4.721 -5.170 1.00 59.38 100 GLU A O 1
ATOM 790 N N . ALA A 1 101 ? -20.820 -4.060 -6.000 1.00 53.25 101 ALA A N 1
ATOM 791 C CA . ALA A 1 101 ? -21.604 -4.230 -4.776 1.00 53.25 101 ALA A CA 1
ATOM 792 C C . ALA A 1 101 ? -21.918 -5.702 -4.433 1.00 53.25 101 ALA A C 1
ATOM 794 O O . ALA A 1 101 ? -22.491 -5.957 -3.377 1.00 53.25 101 ALA A O 1
ATOM 795 N N . ALA A 1 102 ? -21.525 -6.661 -5.277 1.00 45.69 102 ALA A N 1
ATOM 796 C CA . ALA A 1 102 ? -21.643 -8.098 -5.023 1.00 45.69 102 ALA A CA 1
ATOM 797 C C . ALA A 1 102 ? -20.344 -8.642 -4.378 1.00 45.69 102 ALA A C 1
ATOM 799 O O . ALA A 1 102 ? -19.264 -8.392 -4.902 1.00 45.69 102 ALA A O 1
ATOM 800 N N . GLY A 1 103 ? -20.317 -9.370 -3.258 1.00 48.66 103 GLY A N 1
ATOM 801 C CA . GLY A 1 103 ? -21.381 -9.923 -2.423 1.00 48.66 103 GLY A CA 1
ATOM 802 C C . GLY A 1 103 ? -21.107 -9.651 -0.932 1.00 48.66 103 GLY A C 1
ATOM 803 O O . GLY A 1 103 ? -20.044 -10.016 -0.430 1.00 48.66 103 GLY A O 1
ATOM 804 N N . PRO A 1 104 ? -22.020 -8.974 -0.215 1.00 53.47 104 PRO A N 1
ATOM 805 C CA . PRO A 1 104 ? -21.859 -8.714 1.210 1.00 53.47 104 PRO A CA 1
ATOM 806 C C . PRO A 1 104 ? -22.403 -9.840 2.102 1.00 53.47 104 PRO A C 1
ATOM 808 O O . PRO A 1 104 ? -21.903 -9.993 3.206 1.00 53.47 104 PRO A O 1
ATOM 811 N N . GLU A 1 105 ? -23.387 -10.635 1.673 1.00 51.84 105 GLU A N 1
ATOM 812 C CA . GLU A 1 105 ? -24.079 -11.560 2.591 1.00 51.84 105 GLU A CA 1
ATOM 813 C C . GLU A 1 105 ? -23.242 -12.787 2.989 1.00 51.84 105 GLU A C 1
ATOM 815 O O . GLU A 1 105 ? -23.143 -13.089 4.177 1.00 51.84 105 GLU A O 1
ATOM 820 N N . GLU A 1 106 ? -22.564 -13.439 2.040 1.00 52.12 106 GLU A N 1
ATOM 821 C CA . GLU A 1 106 ? -21.702 -14.597 2.333 1.00 52.12 106 GLU A CA 1
ATOM 822 C C . GLU A 1 106 ? -20.466 -14.189 3.149 1.00 52.12 106 GLU A C 1
ATOM 824 O O . GLU A 1 106 ? -20.172 -14.798 4.177 1.00 52.12 106 GLU A O 1
ATOM 829 N N . ALA A 1 107 ? -19.808 -13.084 2.774 1.00 61.06 107 ALA A N 1
ATOM 830 C CA . ALA A 1 107 ? -18.636 -12.568 3.483 1.00 61.06 107 ALA A CA 1
ATOM 831 C C . ALA A 1 107 ? -18.958 -12.104 4.915 1.00 61.06 107 ALA A C 1
ATOM 833 O O . ALA A 1 107 ? -18.138 -12.272 5.811 1.00 61.06 107 ALA A O 1
ATOM 834 N N . LEU A 1 108 ? -20.152 -11.545 5.153 1.00 66.50 108 LEU A N 1
ATOM 835 C CA . LEU A 1 108 ? -20.598 -11.185 6.501 1.00 66.50 108 LEU A CA 1
ATOM 836 C C . LEU A 1 108 ? -20.829 -12.417 7.376 1.00 66.50 108 LEU A C 1
ATOM 838 O O . LEU A 1 108 ? -20.593 -12.330 8.573 1.00 66.50 108 LEU A O 1
ATOM 842 N N . SER A 1 109 ? -21.297 -13.536 6.815 1.00 67.06 109 SER A N 1
ATOM 843 C CA . SER A 1 109 ? -21.617 -14.741 7.593 1.00 67.06 109 SER A CA 1
ATOM 844 C C . SER A 1 109 ? -20.382 -15.404 8.210 1.00 67.06 109 SER A C 1
ATOM 846 O O . SER A 1 109 ? -20.471 -15.953 9.308 1.00 67.06 109 SER A O 1
ATOM 848 N N . GLU A 1 110 ? -19.234 -15.287 7.539 1.00 81.56 110 GLU A N 1
ATOM 849 C CA . GLU A 1 110 ? -17.966 -15.863 7.981 1.00 81.56 110 GLU A CA 1
ATOM 850 C C . GLU A 1 110 ? -17.239 -15.004 9.025 1.00 81.56 110 GLU A C 1
ATOM 852 O O . GLU A 1 110 ? -16.397 -15.526 9.753 1.00 81.56 110 GLU A O 1
ATOM 857 N N . GLU A 1 111 ? -17.520 -13.701 9.105 1.00 87.31 111 GLU A N 1
ATOM 858 C CA . GLU A 1 111 ? -16.833 -12.788 10.027 1.00 87.31 111 GLU A CA 1
ATOM 859 C C . GLU A 1 111 ? -17.140 -13.087 11.505 1.00 87.31 111 GLU A C 1
ATOM 861 O O . GLU A 1 111 ? -18.174 -13.652 11.873 1.00 87.31 111 GLU A O 1
ATOM 866 N N . ASP A 1 112 ? -16.232 -12.653 12.376 1.00 88.62 112 ASP A N 1
ATOM 867 C CA . ASP A 1 112 ? -16.343 -12.852 13.821 1.00 88.62 112 ASP A CA 1
ATOM 868 C C . ASP A 1 112 ? -17.605 -12.152 14.375 1.00 88.62 112 ASP A C 1
ATOM 870 O O . ASP A 1 112 ? -18.095 -11.164 13.815 1.00 88.62 112 ASP A O 1
ATOM 874 N N . ALA A 1 113 ? -18.192 -12.684 15.454 1.00 89.50 113 ALA A N 1
ATOM 875 C CA . ALA A 1 113 ? -19.474 -12.200 15.986 1.00 89.50 113 ALA A CA 1
ATOM 876 C C . ALA A 1 113 ? -19.456 -10.702 16.341 1.00 89.50 113 ALA A C 1
ATOM 878 O O . ALA A 1 113 ? -20.393 -9.983 15.994 1.00 89.50 113 ALA A O 1
ATOM 879 N N . ASP A 1 114 ? -18.361 -10.231 16.938 1.00 89.75 114 ASP A N 1
ATOM 880 C CA . ASP A 1 114 ? -18.143 -8.828 17.298 1.00 89.75 114 ASP A CA 1
ATOM 881 C C . ASP A 1 114 ? -18.096 -7.910 16.063 1.00 89.75 114 ASP A C 1
ATOM 883 O O . ASP A 1 114 ? -18.676 -6.821 16.050 1.00 89.75 114 ASP A O 1
ATOM 887 N N . ILE A 1 115 ? -17.453 -8.363 14.982 1.00 91.31 115 ILE A N 1
ATOM 888 C CA . ILE A 1 115 ? -17.404 -7.629 13.716 1.00 91.31 115 ILE A CA 1
ATOM 889 C C . ILE A 1 115 ? -18.789 -7.574 13.082 1.00 91.31 115 ILE A C 1
ATOM 891 O O . ILE A 1 115 ? -19.219 -6.502 12.652 1.00 91.31 115 ILE A O 1
ATOM 895 N N . ARG A 1 116 ? -19.502 -8.702 13.025 1.00 91.25 116 ARG A N 1
ATOM 896 C CA . ARG A 1 116 ? -20.859 -8.761 12.463 1.00 91.25 116 ARG A CA 1
ATOM 897 C C . ARG A 1 116 ? -21.798 -7.812 13.194 1.00 91.25 116 ARG A C 1
ATOM 899 O O . ARG A 1 116 ? -22.475 -7.016 12.545 1.00 91.25 116 ARG A O 1
ATOM 906 N N . GLU A 1 117 ? -21.779 -7.830 14.523 1.00 91.75 117 GLU A N 1
ATOM 907 C CA . GLU A 1 117 ? -22.551 -6.905 15.352 1.00 91.75 117 GLU A CA 1
ATOM 908 C C . GLU A 1 117 ? -22.197 -5.443 15.039 1.00 91.75 117 GLU A C 1
ATOM 910 O O . GLU A 1 117 ? -23.082 -4.642 14.721 1.00 91.75 117 GLU A O 1
ATOM 915 N N . PHE A 1 118 ? -20.906 -5.094 15.018 1.00 92.62 118 PHE A N 1
ATOM 916 C CA . PHE A 1 118 ? -20.461 -3.743 14.672 1.00 92.62 118 PHE A CA 1
ATOM 917 C C . PHE A 1 118 ? -20.963 -3.305 13.288 1.00 92.62 118 PHE A C 1
ATOM 919 O O . PHE A 1 118 ? -21.413 -2.170 13.111 1.00 92.62 118 PHE A O 1
ATOM 926 N N . LEU A 1 119 ? -20.893 -4.192 12.298 1.00 91.44 119 LEU A N 1
ATOM 927 C CA . LEU A 1 119 ? -21.304 -3.933 10.921 1.00 91.44 119 LEU A CA 1
ATOM 928 C C . LEU A 1 119 ? -22.825 -3.805 10.757 1.00 91.44 119 LEU A C 1
ATOM 930 O O . LEU A 1 119 ? -23.260 -3.075 9.861 1.00 91.44 119 LEU A O 1
ATOM 934 N N . LEU A 1 120 ? -23.618 -4.485 11.587 1.00 91.00 120 LEU A N 1
ATOM 935 C CA . LEU A 1 120 ? -25.079 -4.359 11.626 1.00 91.00 120 LEU A CA 1
ATOM 936 C C . LEU A 1 120 ? -25.513 -3.060 12.311 1.00 91.00 120 LEU A C 1
ATOM 938 O O . LEU A 1 120 ? -26.420 -2.381 11.832 1.00 91.00 120 LEU A O 1
ATOM 942 N N . LEU A 1 121 ? -24.826 -2.673 13.388 1.00 93.00 121 LEU A N 1
ATOM 943 C CA . LEU A 1 121 ? -25.108 -1.441 14.128 1.00 93.00 121 LEU A CA 1
ATOM 944 C C . LEU A 1 121 ? -24.663 -0.173 13.384 1.00 93.00 121 LEU A C 1
ATOM 946 O O . LEU A 1 121 ? -25.169 0.916 13.659 1.00 93.00 121 LEU A O 1
ATOM 950 N N . HIS A 1 122 ? -23.726 -0.287 12.436 1.00 91.75 122 HIS A N 1
ATOM 951 C CA . HIS A 1 122 ? -23.140 0.868 11.763 1.00 91.75 122 HIS A CA 1
ATOM 952 C C . HIS A 1 122 ? -23.110 0.745 10.235 1.00 91.75 122 HIS A C 1
ATOM 954 O O . HIS A 1 122 ? -22.584 -0.205 9.660 1.00 91.75 122 HIS A O 1
ATOM 960 N N . SER A 1 123 ? -23.543 1.800 9.543 1.00 90.38 123 SER A N 1
ATOM 961 C CA . SER A 1 123 ? -23.602 1.884 8.074 1.00 90.38 123 SER A CA 1
ATOM 962 C C . SER A 1 123 ? -22.382 2.566 7.432 1.00 90.38 123 SER A C 1
ATOM 964 O O . SER A 1 123 ? -22.487 3.242 6.407 1.00 90.38 123 SER A O 1
ATOM 966 N N . TRP A 1 124 ? -21.191 2.419 8.024 1.00 93.25 124 TRP A N 1
ATOM 967 C CA . TRP A 1 124 ? -19.971 3.010 7.461 1.00 93.25 124 TRP A CA 1
ATOM 968 C C . TRP A 1 124 ? -19.619 2.381 6.103 1.00 93.25 124 TRP A C 1
ATOM 970 O O . TRP A 1 124 ? -19.658 1.154 5.988 1.00 93.25 124 TRP A O 1
ATOM 980 N N . PRO A 1 125 ? -19.237 3.185 5.088 1.00 92.50 125 PRO A N 1
ATOM 981 C CA . PRO A 1 125 ? -18.970 2.673 3.746 1.00 92.50 125 PRO A CA 1
ATOM 982 C C . PRO A 1 125 ? -17.667 1.872 3.668 1.00 92.50 125 PRO A C 1
ATOM 984 O O . PRO A 1 125 ? -17.604 0.900 2.926 1.00 92.50 125 PRO A O 1
ATOM 987 N N . THR A 1 126 ? -16.649 2.253 4.446 1.00 94.62 126 THR A N 1
ATOM 988 C CA . THR A 1 126 ? -15.397 1.502 4.565 1.00 94.62 126 THR A CA 1
ATOM 989 C C . THR A 1 126 ? -15.107 1.229 6.036 1.00 94.62 126 THR A C 1
ATOM 991 O O . THR A 1 126 ? -15.150 2.147 6.857 1.00 94.62 126 THR A O 1
ATOM 994 N N . VAL A 1 127 ? -14.772 -0.017 6.367 1.00 95.69 127 VAL A N 1
ATOM 995 C CA . VAL A 1 127 ? -14.314 -0.426 7.702 1.00 95.69 127 VAL A CA 1
ATOM 996 C C . VAL A 1 127 ? -13.024 -1.218 7.542 1.00 95.69 127 VAL A C 1
ATOM 998 O O . VAL A 1 127 ? -12.959 -2.147 6.736 1.00 95.69 127 VAL A O 1
ATOM 1001 N N . ILE A 1 128 ? -11.994 -0.825 8.286 1.00 96.25 128 ILE A N 1
ATOM 1002 C CA . ILE A 1 128 ? -10.663 -1.436 8.245 1.00 96.25 128 ILE A CA 1
ATOM 1003 C C . ILE A 1 128 ? -10.369 -2.027 9.617 1.00 96.25 128 ILE A C 1
ATOM 1005 O O . ILE A 1 128 ? -10.526 -1.328 10.614 1.00 96.25 128 ILE A O 1
ATOM 1009 N N . CYS A 1 129 ? -9.929 -3.280 9.664 1.00 94.94 129 CYS A N 1
ATOM 1010 C CA . CYS A 1 129 ? -9.390 -3.875 10.879 1.00 94.94 129 CYS A CA 1
ATOM 1011 C C . CYS A 1 129 ? -7.872 -3.683 10.893 1.00 94.94 129 CYS A C 1
ATOM 1013 O O . CYS A 1 129 ? -7.204 -3.963 9.896 1.00 94.94 129 CYS A O 1
ATOM 1015 N N . LEU A 1 130 ? -7.348 -3.166 11.999 1.00 93.19 130 LEU A N 1
ATOM 1016 C CA . LEU A 1 130 ? -5.946 -2.825 12.213 1.00 93.19 130 LEU A CA 1
ATOM 1017 C C . LEU A 1 130 ? -5.427 -3.558 13.443 1.00 93.19 130 LEU A C 1
ATOM 1019 O O . LEU A 1 130 ? -6.113 -3.607 14.462 1.00 93.19 130 LEU A O 1
ATOM 1023 N N . ARG A 1 131 ? -4.186 -4.034 13.389 1.00 88.50 131 ARG A N 1
ATOM 1024 C CA . ARG A 1 131 ? -3.472 -4.526 14.569 1.00 88.50 131 ARG A CA 1
ATOM 1025 C C . ARG A 1 131 ? -1.987 -4.199 14.494 1.00 88.50 131 ARG A C 1
ATOM 1027 O O . ARG A 1 131 ? -1.415 -4.081 13.408 1.00 88.50 131 ARG A O 1
ATOM 1034 N N . SER A 1 132 ? -1.367 -4.033 15.657 1.00 82.00 132 SER A N 1
ATOM 1035 C CA . SER A 1 132 ? 0.083 -3.865 15.768 1.00 82.00 132 SER A CA 1
ATOM 1036 C C . SER A 1 132 ? 0.732 -5.238 15.984 1.00 82.00 132 SER A C 1
ATOM 1038 O O . SER A 1 132 ? 0.366 -5.915 16.941 1.00 82.00 132 SER A O 1
ATOM 1040 N N . PRO A 1 133 ? 1.702 -5.656 15.149 1.00 69.19 133 PRO A N 1
ATOM 1041 C CA . PRO A 1 133 ? 2.392 -6.940 15.291 1.00 69.19 133 PRO A CA 1
ATOM 1042 C C . PRO A 1 133 ? 3.416 -6.970 16.438 1.00 69.19 133 PRO A C 1
ATOM 1044 O O . PRO A 1 133 ? 3.968 -8.023 16.739 1.00 69.19 133 PRO A O 1
ATOM 1047 N N . ARG A 1 134 ? 3.728 -5.825 17.059 1.00 64.12 134 ARG A N 1
ATOM 1048 C CA . ARG A 1 134 ? 4.577 -5.752 18.256 1.00 64.12 134 ARG A CA 1
ATOM 1049 C C . ARG A 1 134 ? 3.761 -5.200 19.416 1.00 64.12 134 ARG A C 1
ATOM 1051 O O . ARG A 1 134 ? 3.016 -4.235 19.217 1.00 64.12 134 ARG A O 1
ATOM 1058 N N . GLU A 1 135 ? 3.944 -5.784 20.600 1.00 53.78 135 GLU A N 1
ATOM 1059 C CA . GLU A 1 135 ? 3.496 -5.204 21.865 1.00 53.78 135 GLU A CA 1
ATOM 1060 C C . GLU A 1 135 ? 4.066 -3.795 21.988 1.00 53.78 135 GLU A C 1
ATOM 1062 O O . GLU A 1 135 ? 5.272 -3.579 22.111 1.00 53.78 135 GLU A O 1
ATOM 1067 N N . VAL A 1 136 ? 3.175 -2.821 21.934 1.00 51.88 136 VAL A N 1
ATOM 1068 C CA . VAL A 1 136 ? 3.446 -1.458 22.354 1.00 51.88 136 VAL A CA 1
ATOM 1069 C C . VAL A 1 136 ? 2.176 -1.041 23.113 1.00 51.88 136 VAL A C 1
ATOM 1071 O O . VAL A 1 136 ? 1.085 -1.368 22.636 1.00 51.88 136 VAL A O 1
ATOM 1074 N N . PRO A 1 137 ? 2.260 -0.411 24.302 1.00 49.94 137 PRO A N 1
ATOM 1075 C CA . PRO A 1 137 ? 1.085 -0.030 25.097 1.00 49.94 137 PRO A CA 1
ATOM 1076 C C . PRO A 1 137 ? 0.004 0.668 24.252 1.00 49.94 137 PRO A C 1
ATOM 1078 O O . PRO A 1 137 ? 0.346 1.360 23.300 1.00 49.94 137 PRO A O 1
ATOM 1081 N N . GLY A 1 138 ? -1.288 0.526 24.583 1.00 51.66 138 GLY A N 1
ATOM 1082 C CA . GLY A 1 138 ? -2.433 0.892 23.716 1.00 51.66 138 GLY A CA 1
ATOM 1083 C C . GLY A 1 138 ? -2.472 2.316 23.117 1.00 51.66 138 GLY A C 1
ATOM 1084 O O . GLY A 1 138 ? -3.200 2.556 22.153 1.00 51.66 138 GLY A O 1
ATOM 1085 N N . THR A 1 139 ? -1.662 3.259 23.607 1.00 55.56 139 THR A N 1
ATOM 1086 C CA . THR A 1 139 ? -1.413 4.567 22.965 1.00 55.56 139 THR A CA 1
ATOM 1087 C C . THR A 1 139 ? -0.700 4.451 21.608 1.00 55.56 139 THR A C 1
ATOM 1089 O O . THR A 1 139 ? -0.848 5.315 20.743 1.00 55.56 139 THR A O 1
ATOM 1092 N N . ALA A 1 140 ? -0.011 3.340 21.361 1.00 66.75 140 ALA A N 1
ATOM 1093 C CA . ALA A 1 140 ? 0.893 3.154 20.239 1.00 66.75 140 ALA A CA 1
ATOM 1094 C C . ALA A 1 140 ? 0.226 3.054 18.865 1.00 66.75 140 ALA A C 1
ATOM 1096 O O . ALA A 1 140 ? 0.771 3.581 17.897 1.00 66.75 140 ALA A O 1
ATOM 1097 N N . LEU A 1 141 ? -0.956 2.429 18.747 1.00 82.19 141 LEU A N 1
ATOM 1098 C CA . LEU A 1 141 ? -1.644 2.363 17.450 1.00 82.19 141 LEU A CA 1
ATOM 1099 C C . LEU A 1 141 ? -2.100 3.760 17.015 1.00 82.19 141 LEU A C 1
ATOM 1101 O O . LEU A 1 141 ? -1.942 4.143 15.857 1.00 82.19 141 LEU A O 1
ATOM 1105 N N . ARG A 1 142 ? -2.627 4.563 17.947 1.00 86.00 142 ARG A N 1
ATOM 1106 C CA . ARG A 1 142 ? -3.002 5.950 17.644 1.00 86.00 142 ARG A CA 1
ATOM 1107 C C . ARG A 1 142 ? -1.786 6.787 17.268 1.00 86.00 142 ARG A C 1
ATOM 1109 O O . ARG A 1 142 ? -1.871 7.515 16.288 1.00 86.00 142 ARG A O 1
ATOM 1116 N N . GLU A 1 143 ? -0.656 6.638 17.953 1.00 84.88 143 GLU A N 1
ATOM 1117 C CA . GLU A 1 143 ? 0.604 7.320 17.609 1.00 84.88 143 GLU A CA 1
ATOM 1118 C C . GLU A 1 143 ? 1.149 6.919 16.224 1.00 84.88 143 GLU A C 1
ATOM 1120 O O . GLU A 1 143 ? 1.718 7.741 15.500 1.00 84.88 143 GLU A O 1
ATOM 1125 N N . GLN A 1 144 ? 0.939 5.666 15.815 1.00 87.69 144 GLN A N 1
ATOM 1126 C CA . GLN A 1 144 ? 1.285 5.170 14.480 1.00 87.69 144 GLN A CA 1
ATOM 1127 C C . GLN A 1 144 ? 0.372 5.732 13.375 1.00 87.69 144 GLN A C 1
ATOM 1129 O O . GLN A 1 144 ? 0.795 5.828 12.220 1.00 87.69 144 GLN A O 1
ATOM 1134 N N . LEU A 1 145 ? -0.856 6.142 13.710 1.00 90.56 145 LEU A N 1
ATOM 1135 C CA . LEU A 1 145 ? -1.820 6.716 12.762 1.00 90.56 145 LEU A CA 1
ATOM 1136 C C . LEU A 1 145 ? -1.836 8.259 12.765 1.00 90.56 145 LEU A C 1
ATOM 1138 O O . LEU A 1 145 ? -2.069 8.895 11.729 1.00 90.56 145 LEU A O 1
ATOM 1142 N N . GLU A 1 146 ? -1.566 8.877 13.917 1.00 88.38 146 GLU A N 1
ATOM 1143 C CA . GLU A 1 146 ? -1.514 10.324 14.151 1.00 88.38 146 GLU A CA 1
ATOM 1144 C C . GLU A 1 146 ? -0.075 10.842 14.091 1.00 88.38 146 GLU A C 1
ATOM 1146 O O . GLU A 1 146 ? 0.544 11.262 15.064 1.00 88.38 146 GLU A O 1
ATOM 1151 N N . VAL A 1 147 ? 0.478 10.806 12.888 1.00 87.38 147 VAL A N 1
ATOM 1152 C CA . VAL A 1 147 ? 1.875 11.161 12.649 1.00 87.38 147 VAL A CA 1
ATOM 1153 C C . VAL A 1 147 ? 2.107 12.688 12.771 1.00 87.38 147 VAL A C 1
ATOM 1155 O O . VAL A 1 147 ? 1.260 13.455 12.292 1.00 87.38 147 VAL A O 1
ATOM 1158 N N . PRO A 1 148 ? 3.261 13.154 13.305 1.00 87.94 148 PRO A N 1
ATOM 1159 C CA . PRO A 1 148 ? 3.616 14.579 13.379 1.00 87.94 148 PRO A CA 1
ATOM 1160 C C . PRO A 1 148 ? 3.525 15.327 12.037 1.00 87.94 148 PRO A C 1
ATOM 1162 O O . PRO A 1 148 ? 3.562 14.717 10.956 1.00 87.94 148 PRO A O 1
ATOM 1165 N N . LEU A 1 149 ? 3.378 16.655 12.080 1.00 87.19 149 LEU A N 1
ATOM 1166 C CA . LEU A 1 149 ? 3.244 17.486 10.871 1.00 87.19 149 LEU A CA 1
ATOM 1167 C C . LEU A 1 149 ? 4.534 17.515 10.051 1.00 87.19 149 LEU A C 1
ATOM 1169 O O . LEU A 1 149 ? 4.475 17.570 8.825 1.00 87.19 149 LEU A O 1
ATOM 1173 N N . GLU A 1 150 ? 5.666 17.421 10.736 1.00 87.06 150 GLU A N 1
ATOM 1174 C CA . GLU A 1 150 ? 7.025 17.477 10.207 1.00 87.06 150 GLU A CA 1
ATOM 1175 C C . GLU A 1 150 ? 7.378 16.210 9.421 1.00 87.06 150 GLU A C 1
ATOM 1177 O O . GLU A 1 150 ? 8.250 16.236 8.555 1.00 87.06 150 GLU A O 1
ATOM 1182 N N . GLN A 1 151 ? 6.682 15.097 9.686 1.00 88.94 151 GLN A N 1
ATOM 1183 C CA . GLN A 1 151 ? 6.937 13.846 8.985 1.00 88.94 151 GLN A CA 1
ATOM 1184 C C . GLN A 1 151 ? 6.592 13.981 7.488 1.00 88.94 151 GLN A C 1
ATOM 1186 O O . GLN A 1 151 ? 5.437 14.287 7.144 1.00 88.94 151 GLN A O 1
ATOM 1191 N N . PRO A 1 152 ? 7.527 13.657 6.574 1.00 88.38 152 PRO A N 1
ATOM 1192 C CA . PRO A 1 152 ? 7.238 13.619 5.149 1.00 88.38 152 PRO A CA 1
ATOM 1193 C C . PRO A 1 152 ? 6.167 12.572 4.837 1.00 88.38 152 PRO A C 1
ATOM 1195 O O . PRO A 1 152 ? 6.204 11.446 5.326 1.00 88.38 152 PRO A O 1
ATOM 1198 N N . ARG A 1 153 ? 5.218 12.932 3.973 1.00 88.56 153 ARG A N 1
ATOM 1199 C CA . ARG A 1 153 ? 4.134 12.052 3.512 1.00 88.56 153 ARG A CA 1
ATOM 1200 C C . ARG A 1 153 ? 4.244 11.836 2.020 1.00 88.56 153 ARG A C 1
ATOM 1202 O O . ARG A 1 153 ? 4.472 12.791 1.273 1.00 88.56 153 ARG A O 1
ATOM 1209 N N . LEU A 1 154 ? 4.028 10.603 1.570 1.00 86.75 154 LEU A N 1
ATOM 1210 C CA . LEU A 1 154 ? 4.043 10.340 0.141 1.00 86.75 154 LEU A CA 1
ATOM 1211 C C . LEU A 1 154 ? 2.808 10.961 -0.523 1.00 86.75 154 LEU A C 1
ATOM 1213 O O . LEU A 1 154 ? 1.662 10.567 -0.282 1.00 86.75 154 LEU A O 1
ATOM 1217 N N . LYS A 1 155 ? 3.054 11.913 -1.424 1.00 85.25 155 LYS A N 1
ATOM 1218 C CA . LYS A 1 155 ? 2.027 12.482 -2.291 1.00 85.25 155 LYS A CA 1
ATOM 1219 C C . LYS A 1 155 ? 2.000 11.718 -3.607 1.00 85.25 155 LYS A C 1
ATOM 1221 O O . LYS A 1 155 ? 2.954 11.768 -4.374 1.00 85.25 155 LYS A O 1
ATOM 1226 N N . VAL A 1 156 ? 0.875 11.065 -3.887 1.00 87.94 156 VAL A N 1
ATOM 1227 C CA . VAL A 1 156 ? 0.640 10.473 -5.208 1.00 87.94 156 VAL A CA 1
ATOM 1228 C C . VAL A 1 156 ? 0.493 11.609 -6.212 1.00 87.94 156 VAL A C 1
ATOM 1230 O O . VAL A 1 156 ? -0.374 12.478 -6.065 1.00 87.94 156 VAL A O 1
ATOM 1233 N N . HIS A 1 157 ? 1.377 11.634 -7.206 1.00 90.44 157 HIS A N 1
ATOM 1234 C CA . HIS A 1 157 ? 1.313 12.630 -8.261 1.00 90.44 157 HIS A CA 1
ATOM 1235 C C . HIS A 1 157 ? 0.096 12.359 -9.154 1.00 90.44 157 HIS A C 1
ATOM 1237 O O . HIS A 1 157 ? -0.185 11.219 -9.509 1.00 90.44 157 HIS A O 1
ATOM 1243 N N . ARG A 1 158 ? -0.614 13.416 -9.567 1.00 89.38 158 ARG A N 1
ATOM 1244 C CA . ARG A 1 158 ? -1.845 13.308 -10.378 1.00 89.38 158 ARG A CA 1
ATOM 1245 C C . ARG A 1 158 ? -1.658 12.578 -11.711 1.00 89.38 158 ARG A C 1
ATOM 1247 O O . ARG A 1 158 ? -2.625 12.077 -12.261 1.00 89.38 158 ARG A O 1
ATOM 1254 N N . ALA A 1 159 ? -0.431 12.554 -12.228 1.00 93.12 159 ALA A N 1
ATOM 1255 C CA . ALA A 1 159 ? -0.114 11.861 -13.471 1.00 93.12 159 ALA A CA 1
ATOM 1256 C C . ALA A 1 159 ? -0.000 10.344 -13.291 1.00 93.12 159 ALA A C 1
ATOM 1258 O O . ALA A 1 159 ? -0.198 9.630 -14.262 1.00 93.12 159 ALA A O 1
ATOM 1259 N N . TRP A 1 160 ? 0.300 9.839 -12.087 1.00 94.88 160 TRP A N 1
ATOM 1260 C CA . TRP A 1 160 ? 0.513 8.403 -11.901 1.00 94.88 160 TRP A CA 1
ATOM 1261 C C . TRP A 1 160 ? -0.748 7.573 -12.177 1.00 94.88 160 TRP A C 1
ATOM 1263 O O . TRP A 1 160 ? -0.634 6.653 -12.977 1.00 94.88 160 TRP A O 1
ATOM 1273 N N . PRO A 1 161 ? -1.948 7.908 -11.651 1.00 93.75 161 PRO A N 1
ATOM 1274 C CA . PRO A 1 161 ? -3.172 7.198 -12.035 1.00 93.75 161 PRO A CA 1
ATOM 1275 C C . PRO A 1 161 ? -3.428 7.235 -13.549 1.00 93.75 161 PRO A C 1
ATOM 1277 O O . PRO A 1 161 ? -3.720 6.215 -14.151 1.00 93.75 161 PRO A O 1
ATOM 1280 N N . ILE A 1 162 ? -3.215 8.395 -14.186 1.00 95.06 162 ILE A N 1
ATOM 1281 C CA . ILE A 1 162 ? -3.407 8.561 -15.638 1.00 95.06 162 ILE A CA 1
ATOM 1282 C C . ILE A 1 162 ? -2.464 7.639 -16.427 1.00 95.06 162 ILE A C 1
ATOM 1284 O O . ILE A 1 162 ? -2.850 7.100 -17.462 1.00 95.06 162 ILE A O 1
ATOM 1288 N N . LEU A 1 163 ? -1.221 7.470 -15.964 1.00 95.69 163 LEU A N 1
ATOM 1289 C CA . LEU A 1 163 ? -0.263 6.548 -16.575 1.00 95.69 163 LEU A CA 1
ATOM 1290 C C . LEU A 1 163 ? -0.704 5.092 -16.410 1.00 95.69 163 LEU A C 1
ATOM 1292 O O . LEU A 1 163 ? -0.624 4.346 -17.380 1.00 95.69 163 LEU A O 1
ATOM 1296 N N . VAL A 1 164 ? -1.202 4.708 -15.230 1.00 95.88 164 VAL A N 1
ATOM 1297 C CA . VAL A 1 164 ? -1.733 3.358 -14.974 1.00 95.88 164 VAL A CA 1
ATOM 1298 C C . VAL A 1 164 ? -2.905 3.057 -15.900 1.00 95.88 164 VAL A C 1
ATOM 1300 O O . VAL A 1 164 ? -2.898 2.014 -16.546 1.00 95.88 164 VAL A O 1
ATO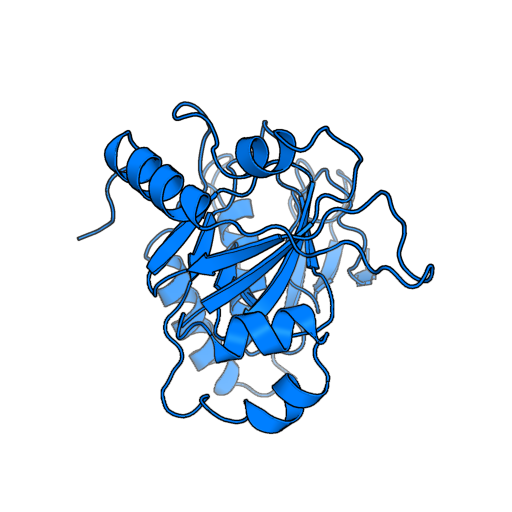M 1303 N N . ASP A 1 165 ? -3.868 3.972 -16.020 1.00 94.56 165 ASP A N 1
ATOM 1304 C CA . ASP A 1 165 ? -5.056 3.774 -16.859 1.00 94.56 165 ASP A CA 1
ATOM 1305 C C . ASP A 1 165 ? -4.670 3.601 -18.335 1.00 94.56 165 ASP A C 1
ATOM 1307 O O . ASP A 1 165 ? -5.114 2.666 -19.007 1.00 94.56 165 ASP A O 1
ATOM 1311 N N . LYS A 1 166 ? -3.780 4.468 -18.839 1.00 94.56 166 LYS A N 1
ATOM 1312 C CA . LYS A 1 166 ? -3.266 4.383 -20.215 1.00 94.56 166 LYS A CA 1
ATOM 1313 C C . LYS A 1 166 ? -2.496 3.089 -20.458 1.00 94.56 166 LYS A C 1
ATOM 1315 O O . LYS A 1 166 ? -2.712 2.439 -21.477 1.00 94.56 166 LYS A O 1
ATOM 1320 N N . PHE A 1 167 ? -1.612 2.720 -19.535 1.00 95.00 167 PHE A N 1
ATOM 1321 C CA . PHE A 1 167 ? -0.805 1.512 -19.657 1.00 95.00 167 PHE A CA 1
ATOM 1322 C C . PHE A 1 167 ? -1.667 0.249 -19.587 1.00 95.00 167 PHE A C 1
ATOM 1324 O O . PHE A 1 167 ? -1.483 -0.647 -20.400 1.00 95.00 167 PHE A O 1
ATOM 1331 N N . SER A 1 168 ? -2.659 0.209 -18.694 1.00 92.94 168 SER A N 1
ATOM 1332 C CA . SER A 1 168 ? -3.596 -0.917 -18.570 1.00 92.94 168 SER A CA 1
ATOM 1333 C C . SER A 1 168 ? -4.464 -1.070 -19.820 1.00 92.94 168 SER A C 1
ATOM 1335 O O . SER A 1 168 ? -4.667 -2.182 -20.296 1.00 92.94 168 SER A O 1
ATOM 1337 N N . THR A 1 169 ? -4.918 0.047 -20.402 1.00 92.75 169 THR A N 1
ATOM 1338 C CA . THR A 1 169 ? -5.665 0.043 -21.673 1.00 92.75 169 THR A CA 1
ATOM 1339 C C . THR A 1 169 ? -4.812 -0.510 -22.814 1.00 92.75 169 THR A C 1
ATOM 1341 O O . THR A 1 169 ? -5.274 -1.343 -23.586 1.00 92.75 169 THR A O 1
ATOM 1344 N N . MET A 1 170 ? -3.552 -0.074 -22.906 1.00 91.44 170 MET A N 1
ATOM 1345 C CA . MET A 1 170 ? -2.607 -0.580 -23.903 1.00 91.44 170 MET A CA 1
ATOM 1346 C C . MET A 1 170 ? -2.308 -2.070 -23.691 1.00 91.44 170 MET A C 1
ATOM 1348 O O . MET A 1 170 ? -2.309 -2.827 -24.654 1.00 91.44 170 MET A O 1
ATOM 1352 N N . ALA A 1 171 ? -2.103 -2.501 -22.443 1.00 89.38 171 ALA A N 1
ATOM 1353 C CA . ALA A 1 171 ? -1.858 -3.899 -22.101 1.00 89.38 171 ALA A CA 1
ATOM 1354 C C . ALA A 1 171 ? -3.032 -4.808 -22.481 1.00 89.38 171 ALA A C 1
ATOM 1356 O O . ALA A 1 171 ? -2.809 -5.879 -23.028 1.00 89.38 171 ALA A O 1
ATOM 1357 N N . GLY A 1 172 ? -4.274 -4.362 -22.261 1.00 88.19 172 GLY A N 1
ATOM 1358 C CA . GLY A 1 172 ? -5.472 -5.113 -22.647 1.00 88.19 172 GLY A CA 1
ATOM 1359 C C . GLY A 1 172 ? -5.675 -5.259 -24.161 1.00 88.19 172 GLY A C 1
ATOM 1360 O O . GLY A 1 172 ? -6.457 -6.105 -24.582 1.00 88.19 172 GLY A O 1
ATOM 1361 N N . ALA A 1 173 ? -4.986 -4.456 -24.978 1.00 89.44 173 ALA A N 1
ATOM 1362 C CA . ALA A 1 173 ? -5.016 -4.557 -26.438 1.00 89.44 173 ALA A CA 1
ATOM 1363 C C . ALA A 1 173 ? -3.924 -5.481 -27.011 1.00 89.44 173 ALA A C 1
ATOM 1365 O O . ALA A 1 173 ? -3.965 -5.807 -28.199 1.00 89.44 173 ALA A O 1
ATOM 1366 N N . LEU A 1 174 ? -2.940 -5.876 -26.197 1.00 88.19 174 LEU A N 1
ATOM 1367 C CA . LEU A 1 174 ? -1.828 -6.736 -26.597 1.00 88.19 174 LEU A CA 1
ATOM 1368 C C . LEU A 1 174 ? -2.113 -8.203 -26.267 1.00 88.19 174 LEU A C 1
ATOM 1370 O O . LEU A 1 174 ? -2.999 -8.532 -25.477 1.00 88.19 174 LEU A O 1
ATOM 1374 N N . ARG A 1 175 ? -1.352 -9.101 -26.898 1.00 85.12 175 ARG A N 1
ATOM 1375 C CA . ARG A 1 175 ? -1.422 -10.533 -26.599 1.00 85.12 175 ARG A CA 1
ATOM 1376 C C . ARG A 1 175 ? -0.721 -10.819 -25.265 1.00 85.12 175 ARG A C 1
ATOM 1378 O O . ARG A 1 175 ? 0.288 -10.172 -24.983 1.00 85.12 175 ARG A O 1
ATOM 1385 N N . PRO A 1 176 ? -1.189 -11.793 -24.466 1.00 79.19 176 PRO A N 1
ATOM 1386 C CA . PRO A 1 176 ? -0.542 -12.158 -23.204 1.00 79.19 176 PRO A CA 1
ATOM 1387 C C . PRO A 1 176 ? 0.943 -12.530 -23.339 1.00 79.19 176 PRO A C 1
ATOM 1389 O O . PRO A 1 176 ? 1.711 -12.318 -22.404 1.00 79.19 176 PRO A O 1
ATOM 1392 N N . GLU A 1 177 ? 1.353 -13.063 -24.493 1.00 84.62 177 GLU A N 1
ATOM 1393 C CA . GLU A 1 177 ? 2.732 -13.474 -24.788 1.00 84.62 177 GLU A CA 1
ATOM 1394 C C . GLU A 1 177 ? 3.669 -12.288 -25.079 1.00 84.62 177 GLU A C 1
ATOM 1396 O O . GLU A 1 177 ? 4.889 -12.444 -25.066 1.00 84.62 177 GLU A O 1
ATOM 1401 N N . GLU A 1 178 ? 3.110 -11.098 -25.307 1.00 86.31 178 GLU A N 1
ATOM 1402 C CA . GLU A 1 178 ? 3.835 -9.861 -25.602 1.00 86.31 178 GLU A CA 1
ATOM 1403 C C . GLU A 1 178 ? 3.438 -8.763 -24.599 1.00 86.31 178 GLU A C 1
ATOM 1405 O O . GLU A 1 178 ? 2.839 -7.747 -24.974 1.00 86.31 178 GLU A O 1
ATOM 1410 N N . PRO A 1 179 ? 3.726 -8.950 -23.294 1.00 85.62 179 PRO A N 1
ATOM 1411 C CA . PRO A 1 179 ? 3.346 -7.973 -22.288 1.00 85.62 179 PRO A CA 1
ATOM 1412 C C . PRO A 1 179 ? 4.067 -6.641 -22.551 1.00 85.62 179 PRO A C 1
ATOM 1414 O O . PRO A 1 179 ? 5.269 -6.627 -22.838 1.00 85.62 179 PRO A O 1
ATOM 1417 N N . PRO A 1 180 ? 3.374 -5.494 -22.435 1.00 91.88 180 PRO A N 1
ATOM 1418 C CA . PRO A 1 180 ? 4.013 -4.205 -22.648 1.00 91.88 180 PRO A CA 1
ATOM 1419 C C . PRO A 1 180 ? 5.068 -3.918 -21.579 1.00 91.88 180 PRO A C 1
ATOM 1421 O O . PRO A 1 180 ? 4.949 -4.330 -20.425 1.00 91.88 180 PRO A O 1
ATOM 1424 N N . VAL A 1 181 ? 6.068 -3.117 -21.948 1.00 94.06 181 VAL A N 1
ATOM 1425 C CA . VAL A 1 181 ? 7.154 -2.699 -21.055 1.00 94.06 181 VAL A CA 1
ATOM 1426 C C . VAL A 1 181 ? 7.041 -1.205 -20.759 1.00 94.06 181 VAL A C 1
ATOM 1428 O O . VAL A 1 181 ? 6.923 -0.387 -21.671 1.00 94.06 181 VAL A O 1
ATOM 1431 N N . LEU A 1 182 ? 7.101 -0.836 -19.476 1.00 95.19 182 LEU A N 1
ATOM 1432 C CA . LEU A 1 182 ? 7.151 0.554 -19.021 1.00 95.19 182 LEU A CA 1
ATOM 1433 C C . LEU A 1 182 ? 8.513 0.856 -18.396 1.00 95.19 182 LEU A C 1
ATOM 1435 O O . LEU A 1 182 ? 8.841 0.345 -17.330 1.00 95.19 182 LEU A O 1
ATOM 1439 N N . LEU A 1 183 ? 9.278 1.740 -19.035 1.00 95.88 183 LEU A N 1
ATOM 1440 C CA . LEU A 1 183 ? 10.581 2.180 -18.547 1.00 95.88 183 LEU A CA 1
ATOM 1441 C C . LEU A 1 183 ? 10.460 3.510 -17.785 1.00 95.88 183 LEU A C 1
ATOM 1443 O O . LEU A 1 183 ? 10.021 4.519 -18.339 1.00 95.88 183 LEU A O 1
ATOM 1447 N N . VAL A 1 184 ? 10.883 3.526 -16.518 1.00 95.00 184 VAL A N 1
ATOM 1448 C CA . VAL A 1 184 ? 10.899 4.729 -15.668 1.00 95.00 184 VAL A CA 1
ATOM 1449 C C . VAL A 1 184 ? 12.334 5.241 -15.525 1.00 95.00 184 VAL A C 1
ATOM 1451 O O . VAL A 1 184 ? 13.156 4.628 -14.854 1.00 95.00 184 VAL A O 1
ATOM 1454 N N . MET A 1 185 ? 12.635 6.400 -16.117 1.00 94.31 185 MET A N 1
ATOM 1455 C CA . MET A 1 185 ? 13.974 7.012 -16.101 1.00 94.31 185 MET A CA 1
ATOM 1456 C C . MET A 1 185 ? 13.972 8.438 -15.548 1.00 94.31 185 MET A C 1
ATOM 1458 O O . MET A 1 185 ? 12.948 9.118 -15.515 1.00 94.31 185 MET A O 1
ATOM 1462 N N . GLY A 1 186 ? 15.146 8.896 -15.108 1.00 93.56 186 GLY A N 1
ATOM 1463 C CA . GLY A 1 186 ? 15.365 10.246 -14.588 1.00 93.56 186 GLY A CA 1
ATOM 1464 C C . GLY A 1 186 ? 16.505 10.325 -13.571 1.00 93.56 186 GLY A C 1
ATOM 1465 O O . GLY A 1 186 ? 17.028 9.306 -13.110 1.00 93.56 186 GLY A O 1
ATOM 1466 N N . ASN A 1 187 ? 16.867 11.545 -13.177 1.00 93.62 187 ASN A N 1
ATOM 1467 C CA . ASN A 1 187 ? 18.001 11.807 -12.284 1.00 93.62 187 ASN A CA 1
ATOM 1468 C C . ASN A 1 187 ? 17.820 11.202 -10.876 1.00 93.62 187 ASN A C 1
ATOM 1470 O O . ASN A 1 187 ? 16.736 10.754 -10.478 1.00 93.62 187 ASN A O 1
ATOM 1474 N N . LYS A 1 188 ? 18.897 11.178 -10.086 1.00 91.38 188 LYS A N 1
ATOM 1475 C CA . LYS A 1 188 ? 18.834 10.799 -8.667 1.00 91.38 188 LYS A CA 1
ATOM 1476 C C . LYS A 1 188 ? 17.897 11.750 -7.907 1.00 91.38 188 LYS A C 1
ATOM 1478 O O . LYS A 1 188 ? 17.905 12.952 -8.143 1.00 91.38 188 LYS A O 1
ATOM 1483 N N . GLY A 1 189 ? 17.077 11.205 -7.007 1.00 88.25 189 GLY A N 1
ATOM 1484 C CA . GLY A 1 189 ? 16.220 12.000 -6.116 1.00 88.25 189 GLY A CA 1
ATOM 1485 C C . GLY A 1 189 ? 14.906 12.526 -6.711 1.00 88.25 189 GLY A C 1
ATOM 1486 O O . GLY A 1 189 ? 14.151 13.172 -5.996 1.00 88.25 189 GLY A O 1
ATOM 1487 N N . VAL A 1 190 ? 14.569 12.221 -7.971 1.00 91.62 190 VAL A N 1
ATOM 1488 C CA . VAL A 1 190 ? 13.316 12.708 -8.602 1.00 91.62 190 VAL A CA 1
ATOM 1489 C C . VAL A 1 190 ? 12.061 11.896 -8.237 1.00 91.62 190 VAL A C 1
ATOM 1491 O O . VAL A 1 190 ? 10.966 12.212 -8.691 1.00 91.62 190 VAL A O 1
ATOM 1494 N N . GLY A 1 191 ? 12.203 10.842 -7.425 1.00 90.62 191 GLY A N 1
ATOM 1495 C CA . GLY A 1 191 ? 11.082 10.014 -6.962 1.00 90.62 191 GLY A CA 1
ATOM 1496 C C . GLY A 1 191 ? 10.718 8.824 -7.859 1.00 90.62 191 GLY A C 1
ATOM 1497 O O . GLY A 1 191 ? 9.584 8.353 -7.792 1.00 90.62 191 GLY A O 1
ATOM 1498 N N . LYS A 1 192 ? 11.660 8.322 -8.672 1.00 92.94 192 LYS A N 1
ATOM 1499 C CA . LYS A 1 192 ? 11.460 7.139 -9.534 1.00 92.94 192 LYS A CA 1
ATOM 1500 C C . LYS A 1 192 ? 10.972 5.928 -8.748 1.00 92.94 192 LYS A C 1
ATOM 1502 O O . LYS A 1 192 ? 9.930 5.389 -9.079 1.00 92.94 192 LYS A O 1
ATOM 1507 N N . SER A 1 193 ? 11.654 5.582 -7.661 1.00 92.06 193 SER A N 1
ATOM 1508 C CA . SER A 1 193 ? 11.335 4.422 -6.825 1.00 92.06 193 SER A CA 1
ATOM 1509 C C . SER A 1 193 ? 9.918 4.505 -6.239 1.00 92.06 193 SER A C 1
ATOM 1511 O O . SER A 1 193 ? 9.146 3.553 -6.305 1.00 92.06 193 SER A O 1
ATOM 1513 N N . SER A 1 194 ? 9.501 5.697 -5.794 1.00 92.44 194 SER A N 1
ATOM 1514 C CA . SER A 1 194 ? 8.123 5.951 -5.350 1.00 92.44 194 SER A CA 1
ATOM 1515 C C . SER A 1 194 ? 7.090 5.807 -6.474 1.00 92.44 194 SER A C 1
ATOM 1517 O O . SER A 1 194 ? 5.995 5.299 -6.237 1.00 92.44 194 SER A O 1
ATOM 1519 N N . CYS A 1 195 ? 7.424 6.269 -7.684 1.00 94.69 195 CYS A N 1
ATOM 1520 C CA . CYS A 1 195 ? 6.586 6.127 -8.874 1.00 94.69 195 CYS A CA 1
ATOM 1521 C C . CYS A 1 195 ? 6.453 4.649 -9.263 1.00 94.69 195 CYS A C 1
ATOM 1523 O O . CYS A 1 195 ? 5.340 4.155 -9.387 1.00 94.69 195 CYS A O 1
ATOM 1525 N N . CYS A 1 196 ? 7.572 3.934 -9.361 1.00 95.06 196 CYS A N 1
ATOM 1526 C CA . CYS A 1 196 ? 7.656 2.498 -9.602 1.00 95.06 196 CYS A CA 1
ATOM 1527 C C . CYS A 1 196 ? 6.797 1.695 -8.620 1.00 95.06 196 CYS A C 1
ATOM 1529 O O . CYS A 1 196 ? 5.918 0.954 -9.052 1.00 95.06 196 CYS A O 1
ATOM 1531 N N . ARG A 1 197 ? 6.968 1.910 -7.308 1.00 94.31 197 ARG A N 1
ATOM 1532 C CA . ARG A 1 197 ? 6.170 1.231 -6.277 1.00 94.31 197 ARG A CA 1
ATOM 1533 C C . ARG A 1 197 ? 4.673 1.485 -6.451 1.00 94.31 197 ARG A C 1
ATOM 1535 O O . ARG A 1 197 ? 3.881 0.551 -6.369 1.00 94.31 197 ARG A O 1
ATOM 1542 N N . TYR A 1 198 ? 4.286 2.734 -6.723 1.00 95.88 198 TYR A N 1
ATOM 1543 C CA . TYR A 1 198 ? 2.888 3.072 -6.993 1.00 95.88 198 TYR A CA 1
ATOM 1544 C C . TYR A 1 198 ? 2.352 2.360 -8.239 1.00 95.88 198 TYR A C 1
ATOM 1546 O O . TYR A 1 198 ? 1.259 1.807 -8.190 1.00 95.88 198 TYR A O 1
ATOM 1554 N N . LEU A 1 199 ? 3.107 2.371 -9.341 1.00 96.56 199 LEU A N 1
ATOM 1555 C CA . LEU A 1 199 ? 2.715 1.750 -10.606 1.00 96.56 199 LEU A CA 1
ATOM 1556 C C . LEU A 1 199 ? 2.544 0.237 -10.450 1.00 96.56 199 LEU A C 1
ATOM 1558 O O . LEU A 1 199 ? 1.494 -0.276 -10.815 1.00 96.56 199 LEU A O 1
ATOM 1562 N N . VAL A 1 200 ? 3.516 -0.457 -9.851 1.00 96.31 200 VAL A N 1
ATOM 1563 C CA . VAL A 1 200 ? 3.441 -1.907 -9.588 1.00 96.31 200 VAL A CA 1
ATOM 1564 C C . VAL A 1 200 ? 2.186 -2.242 -8.788 1.00 96.31 200 VAL A C 1
ATOM 1566 O O . VAL A 1 200 ? 1.370 -3.054 -9.215 1.00 96.31 200 VAL A O 1
ATOM 1569 N N . ASN A 1 201 ? 1.987 -1.561 -7.659 1.00 96.62 201 ASN A N 1
ATOM 1570 C CA . ASN A 1 201 ? 0.826 -1.771 -6.799 1.00 96.62 201 ASN A CA 1
ATOM 1571 C C . ASN A 1 201 ? -0.500 -1.465 -7.499 1.00 96.62 201 ASN A C 1
ATOM 1573 O O . ASN A 1 201 ? -1.486 -2.161 -7.276 1.00 96.62 201 ASN A O 1
ATOM 1577 N N . ALA A 1 202 ? -0.531 -0.422 -8.328 1.00 96.88 202 ALA A N 1
ATOM 1578 C CA . ALA A 1 202 ? -1.729 -0.024 -9.047 1.00 96.88 202 ALA A CA 1
ATOM 1579 C C . ALA A 1 202 ? -2.079 -0.989 -10.189 1.00 96.88 202 ALA A C 1
ATOM 1581 O O . ALA A 1 202 ? -3.256 -1.283 -10.388 1.00 96.88 202 ALA A O 1
ATOM 1582 N N . LEU A 1 203 ? -1.078 -1.512 -10.901 1.00 96.38 203 LEU A N 1
ATOM 1583 C CA . LEU A 1 203 ? -1.256 -2.500 -11.969 1.00 96.38 203 LEU A CA 1
ATOM 1584 C C . LEU A 1 203 ? -1.728 -3.854 -11.421 1.00 96.38 203 LEU A C 1
ATOM 1586 O O . LEU A 1 203 ? -2.610 -4.477 -12.009 1.00 96.38 203 LEU A O 1
ATOM 1590 N N . LEU A 1 204 ? -1.243 -4.259 -10.242 1.00 95.81 204 LEU A N 1
ATOM 1591 C CA . LEU A 1 204 ? -1.704 -5.465 -9.536 1.00 95.81 204 LEU A CA 1
ATOM 1592 C C . LEU A 1 204 ? -3.184 -5.431 -9.123 1.00 95.81 204 LEU A C 1
ATOM 1594 O O . LEU A 1 204 ? -3.725 -6.443 -8.687 1.00 95.81 204 LEU A O 1
ATOM 1598 N N . ASN A 1 205 ? -3.871 -4.291 -9.258 1.00 94.25 205 ASN A N 1
ATOM 1599 C CA . ASN A 1 205 ? -5.315 -4.235 -9.029 1.00 94.25 205 ASN A CA 1
ATOM 1600 C C . ASN A 1 205 ? -6.129 -4.933 -10.126 1.00 94.25 205 ASN A C 1
ATOM 1602 O O . ASN A 1 205 ? -7.287 -5.276 -9.870 1.00 94.25 205 ASN A O 1
ATOM 1606 N N . GLY A 1 206 ? -5.553 -5.082 -11.325 1.00 91.06 206 GLY A N 1
ATOM 1607 C CA . GLY A 1 206 ? -6.177 -5.729 -12.483 1.00 91.06 206 GLY A CA 1
ATOM 1608 C C . GLY A 1 206 ? -5.342 -6.855 -13.102 1.00 91.06 206 GLY A C 1
ATOM 1609 O O . GLY A 1 206 ? -5.904 -7.703 -13.785 1.00 91.06 206 GLY A O 1
ATOM 1610 N N . ALA A 1 207 ? -4.031 -6.895 -12.849 1.00 91.31 207 ALA A N 1
ATOM 1611 C CA . ALA A 1 207 ? -3.139 -7.962 -13.296 1.00 91.31 207 ALA A CA 1
ATOM 1612 C C . ALA A 1 207 ? -2.846 -8.965 -12.169 1.00 91.31 207 ALA A C 1
ATOM 1614 O O . ALA A 1 207 ? -2.699 -8.583 -11.010 1.00 91.31 207 ALA A O 1
ATOM 1615 N N . SER A 1 208 ? -2.696 -10.247 -12.513 1.00 91.38 208 SER A N 1
ATOM 1616 C CA . SER A 1 208 ? -2.310 -11.300 -11.560 1.00 91.38 208 SER A CA 1
ATOM 1617 C C . SER A 1 208 ? -0.835 -11.241 -11.150 1.00 91.38 208 SER A C 1
ATOM 1619 O O . SER A 1 208 ? -0.456 -11.756 -10.099 1.00 91.38 208 SER A O 1
ATOM 1621 N N . GLU A 1 209 ? 0.009 -10.652 -11.995 1.00 93.19 209 GLU A N 1
ATOM 1622 C CA . GLU A 1 209 ? 1.452 -10.549 -11.803 1.00 93.19 209 GLU A CA 1
ATOM 1623 C C . GLU A 1 209 ? 1.984 -9.299 -12.515 1.00 93.19 209 GLU A C 1
ATOM 1625 O O . GLU A 1 209 ? 1.474 -8.904 -13.564 1.00 93.19 209 GLU A O 1
ATOM 1630 N N . VAL A 1 210 ? 3.021 -8.687 -11.946 1.00 95.00 210 VAL A N 1
ATOM 1631 C CA . VAL A 1 210 ? 3.812 -7.622 -12.570 1.00 95.00 210 VAL A CA 1
ATOM 1632 C C . VAL A 1 210 ? 5.283 -8.011 -12.490 1.00 95.00 210 VAL A C 1
ATOM 1634 O O . VAL A 1 210 ? 5.807 -8.264 -11.404 1.00 95.00 210 VAL A O 1
ATOM 1637 N N . CYS A 1 211 ? 5.957 -8.035 -13.636 1.00 94.88 211 CYS A N 1
ATOM 1638 C CA . CYS A 1 211 ? 7.402 -8.215 -13.708 1.00 94.88 211 CYS A CA 1
ATOM 1639 C C . CYS A 1 211 ? 8.101 -6.873 -13.455 1.00 94.88 211 CYS A C 1
ATOM 1641 O O . CYS A 1 211 ? 7.892 -5.908 -14.190 1.00 94.88 211 CYS A O 1
ATOM 1643 N N . TYR A 1 212 ? 8.925 -6.810 -12.411 1.00 95.19 212 TYR A N 1
ATOM 1644 C CA . TYR A 1 212 ? 9.677 -5.627 -12.010 1.00 95.19 212 TYR A CA 1
ATOM 1645 C C . TYR A 1 212 ? 11.174 -5.870 -12.207 1.00 95.19 212 TYR A C 1
ATOM 1647 O O . TYR A 1 212 ? 11.782 -6.635 -11.460 1.00 95.19 212 TYR A O 1
ATOM 1655 N N . LEU A 1 213 ? 11.753 -5.235 -13.226 1.00 95.12 213 LEU A N 1
ATOM 1656 C CA . LEU A 1 213 ? 13.189 -5.267 -13.489 1.00 95.12 213 LEU A CA 1
ATOM 1657 C C . LEU A 1 213 ? 13.867 -4.125 -12.725 1.00 95.12 213 LEU A C 1
ATOM 1659 O O . LEU A 1 213 ? 13.671 -2.957 -13.062 1.00 95.12 213 LEU A O 1
ATOM 1663 N N . GLU A 1 214 ? 14.651 -4.465 -11.706 1.00 92.06 214 GLU A N 1
ATOM 1664 C CA . GLU A 1 214 ? 15.462 -3.513 -10.954 1.00 92.06 214 GLU A CA 1
ATOM 1665 C C . GLU A 1 214 ? 16.844 -3.388 -11.593 1.00 92.06 214 GLU A C 1
ATOM 1667 O O . GLU A 1 214 ? 17.539 -4.378 -11.821 1.00 92.06 214 GLU A O 1
ATOM 1672 N N . THR A 1 215 ? 17.239 -2.151 -11.880 1.00 92.81 215 THR A N 1
ATOM 1673 C CA . THR A 1 215 ? 18.540 -1.825 -12.480 1.00 92.81 215 THR A CA 1
ATOM 1674 C C . THR A 1 215 ? 19.335 -0.828 -11.636 1.00 92.81 215 THR A C 1
ATOM 1676 O O . THR A 1 215 ? 20.472 -0.505 -11.979 1.00 92.81 215 THR A O 1
ATOM 1679 N N . ASP A 1 216 ? 18.754 -0.292 -10.555 1.00 90.62 216 ASP A N 1
ATOM 1680 C CA . ASP A 1 216 ? 19.454 0.570 -9.604 1.00 90.62 216 ASP A CA 1
ATOM 1681 C C . ASP A 1 216 ? 20.252 -0.276 -8.604 1.00 90.62 216 ASP A C 1
ATOM 1683 O O . ASP A 1 216 ? 19.775 -0.662 -7.538 1.00 90.62 216 ASP A O 1
ATOM 1687 N N . ILE A 1 217 ? 21.514 -0.528 -8.948 1.00 90.25 217 ILE A N 1
ATOM 1688 C CA . ILE A 1 217 ? 22.447 -1.282 -8.102 1.00 90.25 217 ILE A CA 1
ATOM 1689 C C . ILE A 1 217 ? 22.782 -0.574 -6.777 1.00 90.25 217 ILE A C 1
ATOM 1691 O O . ILE A 1 217 ? 23.333 -1.200 -5.874 1.00 90.25 217 ILE A O 1
ATOM 1695 N N . GLY A 1 218 ? 22.524 0.733 -6.656 1.00 88.56 218 GLY A N 1
ATOM 1696 C CA . GLY A 1 218 ? 22.904 1.519 -5.483 1.00 88.56 218 GLY A CA 1
ATOM 1697 C C . GLY A 1 218 ? 21.831 1.516 -4.402 1.00 88.56 218 GLY A C 1
ATOM 1698 O O . GLY A 1 218 ? 22.135 1.346 -3.221 1.00 88.56 218 GLY A O 1
ATOM 1699 N N . GLN A 1 219 ? 20.578 1.721 -4.801 1.00 86.56 219 GLN A N 1
ATOM 1700 C CA . GLN A 1 219 ? 19.440 1.782 -3.890 1.00 86.56 219 GLN A CA 1
ATOM 1701 C C . GLN A 1 219 ? 18.243 1.016 -4.479 1.00 86.56 219 GLN A C 1
ATOM 1703 O O . GLN A 1 219 ? 17.253 1.647 -4.865 1.00 86.56 219 GLN A O 1
ATOM 1708 N N . PRO A 1 220 ? 18.327 -0.326 -4.551 1.00 88.25 220 PRO A N 1
ATOM 1709 C CA . PRO A 1 220 ? 17.256 -1.136 -5.113 1.00 88.25 220 PRO A CA 1
ATOM 1710 C C . PRO A 1 220 ? 15.986 -1.022 -4.272 1.00 88.25 220 PRO A C 1
ATOM 1712 O O . PRO A 1 220 ? 16.035 -0.881 -3.045 1.00 88.25 220 PRO A O 1
ATOM 1715 N N . GLU A 1 221 ? 14.835 -1.094 -4.939 1.00 87.94 221 GLU A N 1
ATOM 1716 C CA . GLU A 1 221 ? 13.546 -1.184 -4.255 1.00 87.94 221 GLU A CA 1
ATOM 1717 C C . GLU A 1 221 ? 13.280 -2.579 -3.713 1.00 87.94 221 GLU A C 1
ATOM 1719 O O . GLU A 1 221 ? 12.653 -2.687 -2.670 1.00 87.94 221 GLU A O 1
ATOM 1724 N N . LEU A 1 222 ? 13.747 -3.616 -4.411 1.00 86.69 222 LEU A N 1
ATOM 1725 C CA . LEU A 1 222 ? 13.573 -5.019 -4.057 1.00 86.69 222 LEU A CA 1
ATOM 1726 C C . LEU A 1 222 ? 14.943 -5.709 -4.115 1.00 86.69 222 LEU A C 1
ATOM 1728 O O . LEU A 1 222 ? 15.632 -5.628 -5.126 1.00 86.69 222 LEU A O 1
ATOM 1732 N N . GLY A 1 223 ? 15.331 -6.404 -3.044 1.00 84.19 223 GLY A N 1
ATOM 1733 C CA . GLY A 1 223 ? 16.594 -7.149 -2.988 1.00 84.19 223 GLY A CA 1
ATOM 1734 C C . GLY A 1 223 ? 17.806 -6.348 -2.481 1.00 84.19 223 GLY A C 1
ATOM 1735 O O . GLY A 1 223 ? 17.676 -5.195 -2.064 1.00 84.19 223 GLY A O 1
ATOM 1736 N N . PRO A 1 224 ? 18.991 -6.983 -2.421 1.00 86.94 224 PRO A N 1
ATOM 1737 C CA . PRO A 1 224 ? 20.197 -6.354 -1.899 1.00 86.94 224 PRO A CA 1
ATOM 1738 C C . PRO A 1 224 ? 20.865 -5.431 -2.938 1.00 86.94 224 PRO A C 1
ATOM 1740 O O . PRO A 1 224 ? 20.765 -5.684 -4.140 1.00 86.94 224 PRO A O 1
ATOM 1743 N N . PRO A 1 225 ? 21.598 -4.389 -2.499 1.00 89.69 225 PRO A N 1
ATOM 1744 C CA . PRO A 1 225 ? 22.437 -3.578 -3.382 1.00 89.69 225 PRO A CA 1
ATOM 1745 C C . PRO A 1 225 ? 23.464 -4.410 -4.164 1.00 89.69 225 PRO A C 1
ATOM 1747 O O . PRO A 1 225 ? 23.929 -5.447 -3.694 1.00 89.69 225 PRO A O 1
ATOM 1750 N N . GLY A 1 226 ? 23.870 -3.904 -5.329 1.00 91.06 226 GLY A N 1
ATOM 1751 C CA . GLY A 1 226 ? 24.886 -4.514 -6.191 1.00 91.06 226 GLY A CA 1
ATOM 1752 C C . GLY A 1 226 ? 24.352 -5.493 -7.238 1.00 91.06 226 GLY A C 1
ATOM 1753 O O . GLY A 1 226 ? 25.158 -6.078 -7.957 1.00 91.06 226 GLY A O 1
ATOM 1754 N N . LEU A 1 227 ? 23.031 -5.664 -7.349 1.00 90.25 227 LEU A N 1
ATOM 1755 C CA . LEU A 1 227 ? 22.402 -6.592 -8.290 1.00 90.25 227 LEU A CA 1
ATOM 1756 C C . LEU A 1 227 ? 21.517 -5.875 -9.312 1.00 90.25 227 LEU A C 1
ATOM 1758 O O . LEU A 1 227 ? 20.899 -4.853 -9.020 1.00 90.25 227 LEU A O 1
ATOM 1762 N N . VAL A 1 228 ? 21.441 -6.472 -10.498 1.00 93.88 228 VAL A N 1
ATOM 1763 C CA . VAL A 1 228 ? 20.321 -6.311 -11.427 1.00 93.88 228 VAL A CA 1
ATOM 1764 C C . VAL A 1 228 ? 19.445 -7.540 -11.228 1.00 93.88 228 VAL A C 1
ATOM 1766 O O . VAL A 1 228 ? 19.970 -8.650 -11.191 1.00 93.88 228 VAL A O 1
ATOM 1769 N N . SER A 1 229 ? 18.141 -7.359 -11.055 1.00 91.75 229 SER A N 1
ATOM 1770 C CA . SER A 1 229 ? 17.244 -8.468 -10.721 1.00 91.75 229 SER A CA 1
ATOM 1771 C C . SER A 1 229 ? 15.874 -8.305 -11.358 1.00 91.75 229 SER A C 1
ATOM 1773 O O . SER A 1 229 ? 15.348 -7.199 -11.494 1.00 91.75 229 SER A O 1
ATOM 1775 N N . LEU A 1 230 ? 15.266 -9.431 -11.727 1.00 94.19 230 LEU A N 1
ATOM 1776 C CA . LEU A 1 230 ? 13.890 -9.490 -12.197 1.00 94.19 230 LEU A CA 1
ATOM 1777 C C . LEU A 1 230 ? 13.006 -10.111 -11.116 1.00 94.19 230 LEU A C 1
ATOM 1779 O O . LEU A 1 230 ? 13.153 -11.280 -10.757 1.00 94.19 230 LEU A O 1
ATOM 1783 N N . HIS A 1 231 ? 12.045 -9.334 -10.626 1.00 93.19 231 HIS A N 1
ATOM 1784 C CA . HIS A 1 231 ? 11.082 -9.772 -9.624 1.00 93.19 231 HIS A CA 1
ATOM 1785 C C . HIS A 1 231 ? 9.719 -10.041 -10.252 1.00 93.19 231 HIS A C 1
ATOM 1787 O O . HIS A 1 231 ? 9.146 -9.177 -10.915 1.00 93.19 231 HIS A O 1
ATOM 1793 N N . ARG A 1 232 ? 9.151 -11.214 -9.973 1.00 94.44 232 ARG A N 1
ATOM 1794 C CA . ARG A 1 232 ? 7.754 -11.534 -10.275 1.00 94.44 232 ARG A CA 1
ATOM 1795 C C . ARG A 1 232 ? 6.900 -11.163 -9.071 1.00 94.44 232 ARG A C 1
ATOM 1797 O O . ARG A 1 232 ? 6.880 -11.847 -8.043 1.00 94.44 232 ARG A O 1
ATOM 1804 N N . VAL A 1 233 ? 6.216 -10.031 -9.171 1.00 94.44 233 VAL A N 1
ATOM 1805 C CA . VAL A 1 233 ? 5.435 -9.460 -8.075 1.00 94.44 233 VAL A CA 1
ATOM 1806 C C . VAL A 1 233 ? 3.976 -9.882 -8.234 1.00 94.44 233 VAL A C 1
ATOM 1808 O O . VAL A 1 233 ? 3.343 -9.535 -9.221 1.00 94.44 233 VAL A O 1
ATOM 1811 N N . ARG A 1 234 ? 3.429 -10.621 -7.261 1.00 93.69 234 ARG A N 1
ATOM 1812 C CA . ARG A 1 234 ? 2.007 -11.051 -7.226 1.00 93.69 234 ARG A CA 1
ATOM 1813 C C . ARG A 1 234 ? 1.204 -10.460 -6.071 1.00 93.69 234 ARG A C 1
ATOM 1815 O O . ARG A 1 234 ? 0.002 -10.668 -5.957 1.00 93.69 234 ARG A O 1
ATOM 1822 N N . ARG A 1 235 ? 1.883 -9.771 -5.157 1.00 92.06 235 ARG A N 1
ATOM 1823 C CA . ARG A 1 235 ? 1.278 -9.123 -3.993 1.00 92.06 235 ARG A CA 1
ATOM 1824 C C . ARG A 1 235 ? 1.754 -7.680 -3.934 1.00 92.06 235 ARG A C 1
ATOM 1826 O O . ARG A 1 235 ? 2.911 -7.440 -4.270 1.00 92.06 235 ARG A O 1
ATOM 1833 N N . PRO A 1 236 ? 0.908 -6.739 -3.493 1.00 93.69 236 PRO A N 1
ATOM 1834 C CA . PRO A 1 236 ? 1.312 -5.352 -3.358 1.00 93.69 236 PRO A CA 1
ATOM 1835 C C . PRO A 1 236 ? 2.569 -5.172 -2.498 1.00 93.69 236 PRO A C 1
ATOM 1837 O O . PRO A 1 236 ? 2.693 -5.734 -1.409 1.00 93.69 236 PRO A O 1
ATOM 1840 N N . VAL A 1 237 ? 3.480 -4.335 -2.980 1.00 93.75 237 VAL A N 1
ATOM 1841 C CA . VAL A 1 237 ? 4.697 -3.891 -2.307 1.00 93.75 237 VAL A CA 1
ATOM 1842 C C . VAL A 1 237 ? 4.312 -2.857 -1.248 1.00 93.75 237 VAL A C 1
ATOM 1844 O O . VAL A 1 237 ? 4.237 -1.651 -1.509 1.00 93.75 237 VAL A O 1
ATOM 1847 N N . LEU A 1 238 ? 4.012 -3.353 -0.045 1.00 92.56 238 LEU A N 1
ATOM 1848 C CA . LEU A 1 238 ? 3.526 -2.562 1.093 1.00 92.56 238 LEU A CA 1
ATOM 1849 C C . LEU A 1 238 ? 4.552 -2.400 2.211 1.00 92.56 238 LEU A C 1
ATOM 1851 O O . LEU A 1 238 ? 4.210 -2.177 3.369 1.00 92.56 238 LEU A O 1
ATOM 1855 N N . GLN A 1 239 ? 5.830 -2.440 1.883 1.00 90.81 239 GLN A N 1
ATOM 1856 C CA . GLN A 1 239 ? 6.885 -2.186 2.855 1.00 90.81 239 GLN A CA 1
ATOM 1857 C C . GLN A 1 239 ? 7.917 -1.232 2.250 1.00 90.81 239 GLN A C 1
ATOM 1859 O O . GLN A 1 239 ? 7.949 -1.049 1.034 1.00 90.81 239 GLN A O 1
ATOM 1864 N N . ALA A 1 240 ? 8.726 -0.578 3.078 1.00 87.75 240 ALA A N 1
ATOM 1865 C CA . ALA A 1 240 ? 9.871 0.190 2.594 1.00 87.75 240 ALA A CA 1
ATOM 1866 C C . ALA A 1 240 ? 10.968 -0.743 2.036 1.00 87.75 240 ALA A C 1
ATOM 1868 O O . ALA A 1 240 ? 11.104 -1.860 2.520 1.00 87.75 240 ALA A O 1
ATOM 1869 N N . ALA A 1 241 ? 11.773 -0.261 1.081 1.00 82.00 241 ALA A N 1
ATOM 1870 C CA . ALA A 1 241 ? 12.828 -1.040 0.408 1.00 82.00 241 ALA A CA 1
ATOM 1871 C C . ALA A 1 241 ? 13.810 -1.755 1.363 1.00 82.00 241 ALA A C 1
ATOM 1873 O O . ALA A 1 241 ? 14.226 -2.880 1.129 1.00 82.00 241 ALA A O 1
ATOM 1874 N N . HIS A 1 242 ? 14.153 -1.118 2.487 1.00 76.81 242 HIS A N 1
ATOM 1875 C CA . HIS A 1 242 ? 15.073 -1.664 3.498 1.00 76.81 242 HIS A CA 1
ATOM 1876 C C . HIS A 1 242 ? 14.347 -2.335 4.679 1.00 76.81 242 HIS A C 1
ATOM 1878 O O . HIS A 1 242 ? 14.879 -2.396 5.787 1.00 76.81 242 HIS A O 1
ATOM 1884 N N . ALA A 1 243 ? 13.096 -2.746 4.475 1.00 74.06 243 ALA A N 1
ATOM 1885 C CA . ALA A 1 243 ? 12.316 -3.524 5.431 1.00 74.06 243 ALA A CA 1
ATOM 1886 C C . ALA A 1 243 ? 12.187 -4.986 4.957 1.00 74.06 243 ALA A C 1
ATOM 1888 O O . ALA A 1 243 ? 12.882 -5.416 4.042 1.00 74.06 243 ALA A O 1
ATOM 1889 N N . GLU A 1 244 ? 11.302 -5.763 5.581 1.00 64.56 244 GLU A N 1
ATOM 1890 C CA . GLU A 1 244 ? 11.117 -7.204 5.345 1.00 64.56 244 GLU A CA 1
ATOM 1891 C C . GLU A 1 244 ? 10.355 -7.522 4.031 1.00 64.56 244 GLU A C 1
ATOM 1893 O O . GLU A 1 244 ? 9.350 -8.245 4.012 1.00 64.56 244 GLU A O 1
ATOM 1898 N N . GLN A 1 245 ? 10.806 -6.976 2.899 1.00 65.62 245 GLN A N 1
ATOM 1899 C CA . GLN A 1 245 ? 10.251 -7.265 1.572 1.00 65.62 245 GLN A CA 1
ATOM 1900 C C . GLN A 1 245 ? 10.787 -8.597 1.027 1.00 65.62 245 GLN A C 1
ATOM 1902 O O . GLN A 1 245 ? 11.646 -8.630 0.150 1.00 65.62 245 GLN A O 1
ATOM 1907 N N . HIS A 1 246 ? 10.281 -9.717 1.548 1.00 57.16 24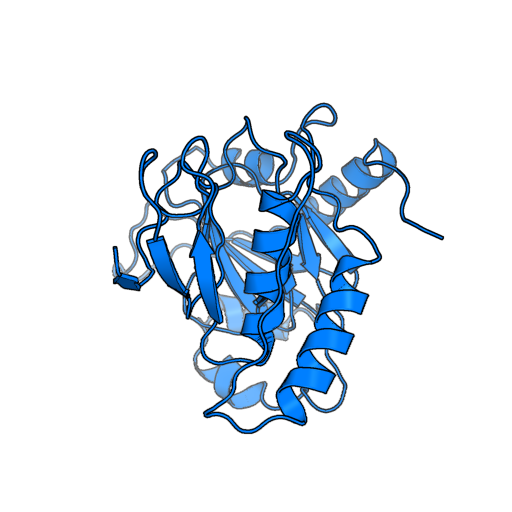6 HIS A N 1
ATOM 1908 C CA . HIS A 1 246 ? 10.768 -11.059 1.179 1.00 57.16 246 HIS A CA 1
ATOM 1909 C C . HIS A 1 246 ? 9.733 -11.939 0.460 1.00 57.16 246 HIS A C 1
ATOM 1911 O O . HIS A 1 246 ? 9.953 -13.128 0.271 1.00 57.16 246 HIS A O 1
ATOM 1917 N N . SER A 1 247 ? 8.588 -11.386 0.050 1.00 60.97 247 SER A N 1
ATOM 1918 C CA . SER A 1 247 ? 7.455 -12.179 -0.455 1.00 60.97 247 SER A CA 1
ATOM 1919 C C . SER A 1 247 ? 7.360 -12.302 -1.982 1.00 60.97 247 SER A C 1
ATOM 1921 O O . SER A 1 247 ? 6.277 -12.601 -2.488 1.00 60.97 247 SER A O 1
ATOM 1923 N N . HIS A 1 248 ? 8.429 -12.019 -2.730 1.00 72.62 248 HIS A N 1
ATOM 1924 C CA . HIS A 1 248 ? 8.404 -11.989 -4.199 1.00 72.62 248 HIS A CA 1
ATOM 1925 C C . HIS A 1 248 ? 9.443 -12.943 -4.793 1.00 72.62 248 HIS A C 1
ATOM 1927 O O . HIS A 1 248 ? 10.563 -13.028 -4.294 1.00 72.62 248 HIS A O 1
ATOM 1933 N N . GLU A 1 249 ? 9.067 -13.649 -5.859 1.00 75.69 249 GLU A N 1
ATOM 1934 C CA . GLU A 1 249 ? 9.962 -14.552 -6.587 1.00 75.69 249 GLU A CA 1
ATOM 1935 C C . GLU A 1 249 ? 10.982 -13.710 -7.370 1.00 75.69 249 GLU A C 1
ATOM 1937 O O . GLU A 1 249 ? 10.603 -12.776 -8.080 1.00 75.69 249 GLU A O 1
ATOM 1942 N N . CYS A 1 250 ? 12.272 -13.996 -7.193 1.00 76.00 250 CYS A N 1
ATOM 1943 C CA . CYS A 1 250 ? 13.379 -13.224 -7.754 1.00 76.00 250 CYS A CA 1
ATOM 1944 C C . CYS A 1 250 ? 14.243 -14.124 -8.638 1.00 76.00 250 CYS A C 1
ATOM 1946 O O . CYS A 1 250 ? 14.658 -15.196 -8.199 1.00 76.00 250 CYS A O 1
ATOM 1948 N N . THR A 1 251 ? 14.523 -13.674 -9.858 1.00 74.12 251 THR A N 1
ATOM 1949 C CA . THR A 1 251 ? 15.565 -14.234 -10.727 1.00 74.12 251 THR A CA 1
ATOM 1950 C C . THR A 1 251 ? 16.690 -13.205 -10.825 1.00 74.12 251 THR A C 1
ATOM 1952 O O . THR A 1 251 ? 16.424 -12.039 -11.127 1.00 74.12 251 THR A O 1
ATOM 1955 N N . VAL A 1 252 ? 17.916 -13.628 -10.512 1.00 61.62 252 VAL A N 1
ATOM 1956 C CA . VAL A 1 252 ? 19.143 -12.811 -10.552 1.00 61.62 252 VAL A CA 1
ATOM 1957 C C . VAL A 1 252 ? 19.944 -13.175 -11.791 1.00 61.62 252 VAL A C 1
ATOM 1959 O O . VAL A 1 252 ? 20.039 -14.393 -12.063 1.00 61.62 252 VAL A O 1
#

Secondary structure (DSSP, 8-state):
-PPPPS-HHHHHHHHHHHTT-EEPP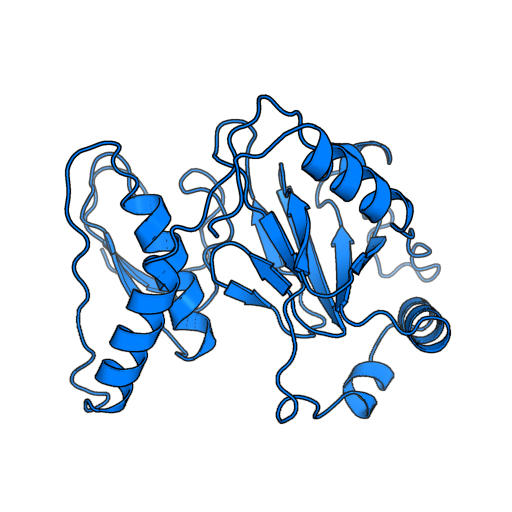PPSSTTS-TT--EEEEEE-TT-EEE--EEEEEEEEES-EEETTEEE-B-SS-EEEEE-TTS-BPEEEEPPPPGGG---SHHHHHHS-HHHHHHHHH---SEEEEEE-SS---THHHHHHHS--TTS-BPPPPTHHHHHHHHHHHHHHTS-TTS---------TTSSHHHHHHHHHHHHTTT-S-EEEEE--SSS-SSS-TT--EEEEE-S---B-TTS----SEEE-

InterPro domains:
  IPR027417 P-loop containing nucleoside triphosphate hydrolase [G3DSA:3.40.50.300] (162-251)
  IPR027417 P-loop containing nucleoside triphosphate hydrolase [SSF52540] (179-236)
  IPR032319 Clp1, P-loop domain [PF16575] (186-244)
  IPR045116 Clp1/Grc3 [PTHR12755] (144-249)

Radius of gyration: 18.96 Å; chains: 1; bounding box: 50×41×52 Å

pLDDT: mean 85.03, std 13.92, range [37.16, 96.88]